Protein AF-0000000079145618 (afdb_homodimer)

Organism: Lactuca saligna (NCBI:txid75948)

Foldseek 3Di:
DPVVVVVVVVVVVVVVVVPCPPPPPPQQDFDDPVNLVVQLVVQLVCVVVQVQHPQLVPDPQSVVLSSLCSSPVVLCVVQAPVPGDDPPDDCVLSVQLSSVQSRQVSNPHDSPPSPPVRD/DPVVVVVVVVVVVVVVVVPCPPPPPPQQDFDDPVNLVVLLVVQLVCVVVQVQHPQLVPDPQSVVLSSLCSSPVVLSVVQAPVPGDDPPDDCDLSVQLSSVQSRQVSNVHDSPPSPPVRD

Structure (mmCIF, N/CA/C/O backbone):
data_AF-0000000079145618-model_v1
#
loop_
_entity.id
_entity.type
_entity.pdbx_description
1 polymer 'Uncharacterized protein'
#
loop_
_atom_site.group_PDB
_atom_site.id
_atom_site.type_symbol
_atom_site.label_atom_id
_atom_site.label_alt_id
_atom_site.label_comp_id
_atom_site.label_asym_id
_atom_site.label_entity_id
_atom_site.label_seq_id
_atom_site.pdbx_PDB_ins_code
_atom_site.Cartn_x
_atom_site.Cartn_y
_atom_site.Cartn_z
_atom_site.occupancy
_atom_site.B_iso_or_equiv
_atom_site.auth_seq_id
_atom_site.auth_comp_id
_atom_site.auth_asym_id
_atom_site.auth_atom_id
_atom_site.pdbx_PDB_model_num
ATOM 1 N N . MET A 1 1 ? -28.391 6.949 60.562 1 45.28 1 MET A N 1
ATOM 2 C CA . MET A 1 1 ? -28.766 7.289 59.219 1 45.28 1 MET A CA 1
ATOM 3 C C . MET A 1 1 ? -27.703 8.148 58.531 1 45.28 1 MET A C 1
ATOM 5 O O . MET A 1 1 ? -27.562 8.148 57.312 1 45.28 1 MET A O 1
ATOM 9 N N . ALA A 1 2 ? -26.797 8.828 59.438 1 64.62 2 ALA A N 1
ATOM 10 C CA . ALA A 1 2 ? -25.875 9.828 58.906 1 64.62 2 ALA A CA 1
ATOM 11 C C . ALA A 1 2 ? -24.625 9.18 58.344 1 64.62 2 ALA A C 1
ATOM 13 O O . ALA A 1 2 ? -24.047 9.664 57.344 1 64.62 2 ALA A O 1
ATOM 14 N N . ALA A 1 3 ? -24.156 8.016 58.812 1 71.75 3 ALA A N 1
ATOM 15 C CA . ALA A 1 3 ? -22.891 7.41 58.406 1 71.75 3 ALA A CA 1
ATOM 16 C C . ALA A 1 3 ? -23.016 6.723 57.062 1 71.75 3 ALA A C 1
ATOM 18 O O . ALA A 1 3 ? -22.062 6.715 56.281 1 71.75 3 ALA A O 1
ATOM 19 N N . ILE A 1 4 ? -24.156 6.242 56.719 1 65.31 4 ILE A N 1
ATOM 20 C CA . ILE A 1 4 ? -24.406 5.551 55.438 1 65.31 4 ILE A CA 1
ATOM 21 C C . ILE A 1 4 ? -24.375 6.555 54.281 1 65.31 4 ILE A C 1
ATOM 23 O O . ILE A 1 4 ? -23.875 6.254 53.219 1 65.31 4 ILE A O 1
ATOM 27 N N . HIS A 1 5 ? -24.547 7.801 54.75 1 73.19 5 HIS A N 1
ATOM 28 C CA . HIS A 1 5 ? -24.672 8.82 53.688 1 73.19 5 HIS A CA 1
ATOM 29 C C . HIS A 1 5 ? -23.297 9.281 53.219 1 73.19 5 HIS A C 1
ATOM 31 O O . HIS A 1 5 ? -23.094 9.578 52.062 1 73.19 5 HIS A O 1
ATOM 37 N N . LYS A 1 6 ? -22.344 9.18 54.188 1 74.81 6 LYS A N 1
ATOM 38 C CA . LYS A 1 6 ? -21 9.656 53.844 1 74.81 6 LYS A CA 1
ATOM 39 C C . LYS A 1 6 ? -20.281 8.656 52.938 1 74.81 6 LYS A C 1
ATOM 41 O O . LYS A 1 6 ? -19.562 9.055 52.031 1 74.81 6 LYS A O 1
ATOM 46 N N . THR A 1 7 ? -20.547 7.434 53.156 1 77.31 7 THR A N 1
ATOM 47 C CA . THR A 1 7 ? -19.906 6.398 52.375 1 77.31 7 THR A CA 1
ATOM 48 C C . THR A 1 7 ? -20.531 6.328 50.969 1 77.31 7 THR A C 1
ATOM 50 O O . THR A 1 7 ? -19.844 6.086 50 1 77.31 7 THR A O 1
ATOM 53 N N . LEU A 1 8 ? -21.781 6.691 50.938 1 75.5 8 LEU A N 1
ATOM 54 C CA . LEU A 1 8 ? -22.469 6.641 49.656 1 75.5 8 LEU A CA 1
ATOM 55 C C . LEU A 1 8 ? -22.062 7.809 48.781 1 75.5 8 LEU A C 1
ATOM 57 O O . LEU A 1 8 ? -21.891 7.648 47.562 1 75.5 8 LEU A O 1
ATOM 61 N N . VAL A 1 9 ? -21.781 8.953 49.438 1 69.69 9 VAL A N 1
ATOM 62 C CA . VAL A 1 9 ? -21.359 10.133 48.688 1 69.69 9 VAL A CA 1
ATOM 63 C C . VAL A 1 9 ? -19.938 9.93 48.188 1 69.69 9 VAL A C 1
ATOM 65 O O . VAL A 1 9 ? -19.609 10.305 47.062 1 69.69 9 VAL A O 1
ATOM 68 N N . PHE A 1 10 ? -19.156 9.203 48.969 1 77.06 10 PHE A N 1
ATOM 69 C CA . PHE A 1 10 ? -17.781 8.922 48.531 1 77.06 10 PHE A CA 1
ATOM 70 C C . PHE A 1 10 ? -17.781 7.887 47.406 1 77.06 10 PHE A C 1
ATOM 72 O O . PHE A 1 10 ? -16.984 7.988 46.469 1 77.06 10 PHE A O 1
ATOM 79 N N . LEU A 1 11 ? -18.75 7.039 47.5 1 72.75 11 LEU A N 1
ATOM 80 C CA . LEU A 1 11 ? -18.844 6.031 46.438 1 72.75 11 LEU A CA 1
ATOM 81 C C . LEU A 1 11 ? -19.375 6.645 45.156 1 72.75 11 LEU A C 1
ATOM 83 O O . LEU A 1 11 ? -18.906 6.324 44.062 1 72.75 11 LEU A O 1
ATOM 87 N N . ILE A 1 12 ? -20.312 7.586 45.312 1 73.19 12 ILE A N 1
ATOM 88 C CA . ILE A 1 12 ? -20.875 8.227 44.125 1 73.19 12 ILE A CA 1
ATOM 89 C C . ILE A 1 12 ? -19.844 9.156 43.5 1 73.19 12 ILE A C 1
ATOM 91 O O . ILE A 1 12 ? -19.703 9.195 42.25 1 73.19 12 ILE A O 1
ATOM 95 N N . TRP A 1 13 ? -18.984 9.789 44.312 1 69.31 13 TRP A N 1
ATOM 96 C CA . TRP A 1 13 ? -17.922 10.656 43.812 1 69.31 13 TRP A CA 1
ATOM 97 C C . TRP A 1 13 ? -16.844 9.844 43.125 1 69.31 13 TRP A C 1
ATOM 99 O O . TRP A 1 13 ? -16.297 10.258 42.094 1 69.31 13 TRP A O 1
ATOM 109 N N . ALA A 1 14 ? -16.547 8.656 43.656 1 70.25 14 ALA A N 1
ATOM 110 C CA . ALA A 1 14 ? -15.555 7.793 43 1 70.25 14 ALA A CA 1
ATOM 111 C C . ALA A 1 14 ? -16.062 7.266 41.688 1 70.25 14 ALA A C 1
ATOM 113 O O . ALA A 1 14 ? -15.297 7.125 40.719 1 70.25 14 ALA A O 1
ATOM 114 N N . VAL A 1 15 ? -17.359 7.039 41.625 1 69.06 15 VAL A N 1
ATOM 115 C CA . VAL A 1 15 ? -17.922 6.512 40.375 1 69.06 15 VAL A CA 1
ATOM 116 C C . VAL A 1 15 ? -18 7.617 39.312 1 69.06 15 VAL A C 1
ATOM 118 O O . VAL A 1 15 ? -17.781 7.367 38.125 1 69.06 15 VAL A O 1
ATOM 121 N N . ILE A 1 16 ? -18.281 8.875 39.688 1 63.53 16 ILE A N 1
ATOM 122 C CA . ILE A 1 16 ? -18.359 9.977 38.75 1 63.53 16 ILE A CA 1
ATOM 123 C C . ILE A 1 16 ? -16.969 10.273 38.188 1 63.53 16 ILE A C 1
ATOM 125 O O . ILE A 1 16 ? -16.828 10.547 36.969 1 63.53 16 ILE A O 1
ATOM 129 N N . ILE A 1 17 ? -15.914 10.242 39.031 1 61.38 17 ILE A N 1
ATOM 130 C CA . ILE A 1 17 ? -14.57 10.531 38.562 1 61.38 17 ILE A CA 1
ATOM 131 C C . ILE A 1 17 ? -14.156 9.484 37.531 1 61.38 17 ILE A C 1
ATOM 133 O O . ILE A 1 17 ? -13.453 9.797 36.562 1 61.38 17 ILE A O 1
ATOM 137 N N . CYS A 1 18 ? -14.516 8.203 37.781 1 57.69 18 CYS A N 1
ATOM 138 C CA . CYS A 1 18 ? -14.055 7.156 36.875 1 57.69 18 CYS A CA 1
ATOM 139 C C . CYS A 1 18 ? -14.727 7.27 35.531 1 57.69 18 CYS A C 1
ATOM 141 O O . CYS A 1 18 ? -14.195 6.801 34.531 1 57.69 18 CYS A O 1
ATOM 143 N N . SER A 1 19 ? -15.969 7.754 35.531 1 56.06 19 SER A N 1
ATOM 144 C CA . SER A 1 19 ? -16.672 7.633 34.281 1 56.06 19 SER A CA 1
ATOM 145 C C . SER A 1 19 ? -16.234 8.703 33.281 1 56.06 19 SER A C 1
ATOM 147 O O . SER A 1 19 ? -16.719 8.766 32.156 1 56.06 19 SER A O 1
ATOM 149 N N . VAL A 1 20 ? -15.742 9.852 33.844 1 53.59 20 VAL A N 1
ATOM 150 C CA . VAL A 1 20 ? -15.461 10.789 32.781 1 53.59 20 VAL A CA 1
ATOM 151 C C . VAL A 1 20 ? -14.398 10.203 31.844 1 53.59 20 VAL A C 1
ATOM 153 O O . VAL A 1 20 ? -13.203 10.352 32.094 1 53.59 20 VAL A O 1
ATOM 156 N N . GLU A 1 21 ? -14.398 8.859 31.672 1 51.38 21 GLU A N 1
ATOM 157 C CA . GLU A 1 21 ? -13.562 8.594 30.5 1 51.38 21 GLU A CA 1
ATOM 158 C C . GLU A 1 21 ? -13.844 9.609 29.391 1 51.38 21 GLU A C 1
ATOM 160 O O . GLU A 1 21 ? -14.969 9.711 28.906 1 51.38 21 GLU A O 1
ATOM 165 N N . VAL A 1 22 ? -13.453 10.883 29.438 1 46.16 22 VAL A N 1
ATOM 166 C CA . VAL A 1 22 ? -13.312 11.914 28.406 1 46.16 22 VAL A CA 1
ATOM 167 C C . VAL A 1 22 ? -13.078 11.258 27.047 1 46.16 22 VAL A C 1
ATOM 169 O O . VAL A 1 22 ? -12.156 10.453 26.891 1 46.16 22 VAL A O 1
ATOM 172 N N . LEU A 1 23 ? -14.109 10.914 26.281 1 48.06 23 LEU A N 1
ATOM 173 C CA . LEU A 1 23 ? -14.039 10.898 24.828 1 48.06 23 LEU A CA 1
ATOM 174 C C . LEU A 1 23 ? -13.023 11.914 24.312 1 48.06 23 LEU A C 1
ATOM 176 O O . LEU A 1 23 ? -13.359 13.07 24.047 1 48.06 23 LEU A O 1
ATOM 180 N N . ALA A 1 24 ? -11.938 12.227 25 1 46.78 24 ALA A N 1
ATOM 181 C CA . ALA A 1 24 ? -10.945 13.078 24.375 1 46.78 24 ALA A CA 1
ATOM 182 C C . ALA A 1 24 ? -10.844 12.781 22.875 1 46.78 24 ALA A C 1
ATOM 184 O O . ALA A 1 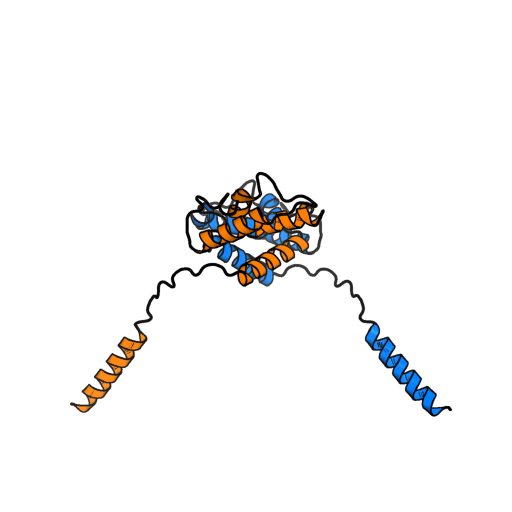24 ? -10.602 11.641 22.484 1 46.78 24 ALA A O 1
ATOM 185 N N . LYS A 1 25 ? -11.68 13.344 22.109 1 50.84 25 LYS A N 1
ATOM 186 C CA . LYS A 1 25 ? -11.391 13.438 20.688 1 50.84 25 LYS A CA 1
ATOM 187 C C . LYS A 1 25 ? -9.898 13.609 20.438 1 50.84 25 LYS A C 1
ATOM 189 O O . LYS A 1 25 ? -9.328 14.672 20.703 1 50.84 25 LYS A O 1
ATOM 194 N N . THR A 1 26 ? -9 12.758 20.812 1 55.94 26 THR A N 1
ATOM 195 C CA . THR A 1 26 ? -7.559 12.93 20.641 1 55.94 26 THR A CA 1
ATOM 196 C C . THR A 1 26 ? -7.246 13.547 19.281 1 55.94 26 THR A C 1
ATOM 198 O O . THR A 1 26 ? -7.781 13.117 18.266 1 55.94 26 THR A O 1
ATOM 201 N N . SER A 1 27 ? -7.047 14.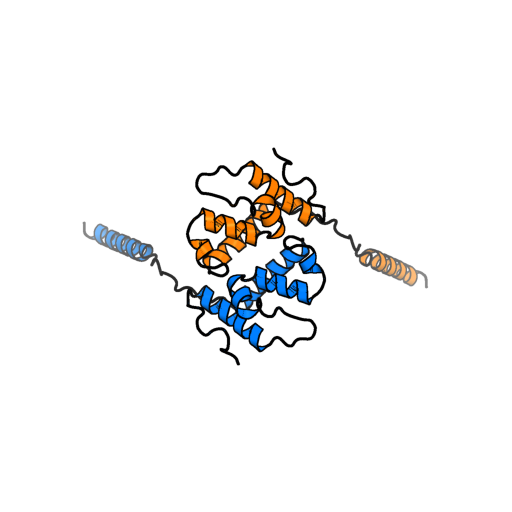859 19.25 1 61.84 27 SER A N 1
ATOM 202 C CA . SER A 1 27 ? -6.574 15.57 18.062 1 61.84 27 SER A CA 1
ATOM 203 C C . SER A 1 27 ? -5.621 14.695 17.25 1 61.84 27 SER A C 1
ATOM 205 O O . SER A 1 27 ? -4.805 13.969 17.812 1 61.84 27 SER A O 1
ATOM 207 N N . PRO A 1 28 ? -5.988 14.461 15.977 1 75.69 28 PRO A N 1
ATOM 208 C CA . PRO A 1 28 ? -5.082 13.625 15.18 1 75.69 28 PRO A CA 1
ATOM 209 C C . PRO A 1 28 ? -3.625 14.07 15.281 1 75.69 28 PRO A C 1
ATOM 211 O O . PRO A 1 28 ? -3.342 15.273 15.273 1 75.69 28 PRO A O 1
ATOM 214 N N . ARG A 1 29 ? -2.744 13.328 15.789 1 88.44 29 ARG A N 1
ATOM 215 C CA . ARG A 1 29 ? -1.312 13.609 15.797 1 88.44 29 ARG A CA 1
ATOM 216 C C . ARG A 1 29 ? -0.697 13.328 14.422 1 88.44 29 ARG A C 1
ATOM 218 O O . ARG A 1 29 ? -1.053 12.352 13.766 1 88.44 29 ARG A O 1
ATOM 225 N N . PRO A 1 30 ? 0.206 14.227 14.039 1 92.38 30 PRO A N 1
ATOM 226 C CA . PRO A 1 30 ? 0.86 14.008 12.742 1 92.38 30 PRO A CA 1
ATOM 227 C C . PRO A 1 30 ? 1.739 12.758 12.734 1 92.38 30 PRO A C 1
ATOM 229 O O . PRO A 1 30 ? 2.268 12.359 13.773 1 92.38 30 PRO A O 1
ATOM 232 N N . ILE A 1 31 ? 1.827 12.211 11.617 1 95.5 31 ILE A N 1
ATOM 233 C CA . ILE A 1 31 ? 2.682 11.039 11.438 1 95.5 31 ILE A CA 1
ATOM 234 C C . ILE A 1 31 ? 4.137 11.422 11.711 1 95.5 31 ILE A C 1
ATOM 236 O O . ILE A 1 31 ? 4.598 12.484 11.297 1 95.5 31 ILE A O 1
ATOM 240 N N . SER A 1 32 ? 4.84 10.633 12.445 1 95.75 32 SER A N 1
ATOM 241 C CA . SER A 1 32 ? 6.246 10.867 12.758 1 95.75 32 SER A CA 1
ATOM 242 C C . SER A 1 32 ? 7.156 10.289 11.68 1 95.75 32 SER A C 1
ATOM 244 O O . SER A 1 32 ? 6.734 9.438 10.898 1 95.75 32 SER A O 1
ATOM 246 N N . ASP A 1 33 ? 8.414 10.703 11.688 1 95.06 33 ASP A N 1
ATOM 247 C CA . ASP A 1 33 ? 9.398 10.188 10.742 1 95.06 33 ASP A CA 1
ATOM 248 C C . ASP A 1 33 ? 9.625 8.688 10.945 1 95.06 33 ASP A C 1
ATOM 250 O O . ASP A 1 33 ? 9.797 7.941 9.984 1 95.06 33 ASP A O 1
ATOM 254 N N . THR A 1 34 ? 9.641 8.305 12.164 1 96.75 34 THR A N 1
ATOM 255 C CA . THR A 1 34 ? 9.836 6.895 12.477 1 96.75 34 THR A CA 1
ATOM 256 C C . THR A 1 34 ? 8.695 6.051 11.914 1 96.75 34 THR A C 1
ATOM 258 O O . THR A 1 34 ? 8.922 4.977 11.359 1 96.75 34 THR A O 1
ATOM 261 N N . GLU A 1 35 ? 7.457 6.539 12.07 1 96.56 35 GLU A N 1
ATOM 262 C CA . GLU A 1 35 ? 6.305 5.828 11.531 1 96.56 35 GLU A CA 1
ATOM 263 C C . GLU A 1 35 ? 6.371 5.746 10.008 1 96.56 35 GLU A C 1
ATOM 265 O O . GLU A 1 35 ? 6.062 4.703 9.422 1 96.56 35 GLU A O 1
ATOM 270 N N . VAL A 1 36 ? 6.758 6.801 9.359 1 97.25 36 VAL A N 1
ATOM 271 C CA . VAL A 1 36 ? 6.902 6.809 7.91 1 97.25 36 VAL A CA 1
ATOM 272 C C . VAL A 1 36 ? 7.926 5.754 7.488 1 97.25 36 VAL A C 1
ATOM 274 O O . VAL A 1 36 ? 7.699 5.008 6.531 1 97.25 36 VAL A O 1
ATOM 277 N N . ARG A 1 37 ? 9 5.711 8.219 1 97.25 37 ARG A N 1
ATOM 278 C CA . ARG A 1 37 ? 10.039 4.738 7.914 1 97.25 37 ARG A CA 1
ATOM 279 C C . ARG A 1 37 ? 9.523 3.311 8.078 1 97.25 37 ARG A C 1
ATOM 281 O O . ARG A 1 37 ? 9.789 2.447 7.242 1 97.25 37 ARG A O 1
ATOM 288 N N . GLN A 1 38 ? 8.805 3.094 9.133 1 97.12 38 GLN A N 1
ATOM 289 C CA . GLN A 1 38 ? 8.25 1.767 9.375 1 97.12 38 GLN A CA 1
ATOM 290 C C . GLN A 1 38 ? 7.27 1.37 8.273 1 97.12 38 GLN A C 1
ATOM 292 O O . GLN A 1 38 ? 7.312 0.245 7.773 1 97.12 38 GLN A O 1
ATOM 297 N N . ARG A 1 39 ? 6.449 2.264 7.91 1 97.5 39 ARG A N 1
ATOM 298 C CA . ARG A 1 39 ? 5.492 2.004 6.836 1 97.5 39 ARG A CA 1
ATOM 299 C C . ARG A 1 39 ? 6.207 1.728 5.52 1 97.5 39 ARG A C 1
ATOM 301 O O . ARG A 1 39 ? 5.797 0.849 4.758 1 97.5 39 ARG A O 1
ATOM 308 N N . LYS A 1 40 ? 7.238 2.49 5.293 1 98.31 40 LYS A N 1
ATOM 309 C CA . LYS A 1 40 ? 7.992 2.283 4.059 1 98.31 40 LYS A CA 1
ATOM 310 C C . LYS A 1 40 ? 8.664 0.912 4.051 1 98.31 40 LYS A C 1
ATOM 312 O O . LYS A 1 40 ? 8.75 0.267 3.004 1 98.31 40 LYS A O 1
ATOM 317 N N . GLN A 1 41 ? 9.125 0.45 5.188 1 97.88 41 GLN A N 1
ATOM 318 C CA . GLN A 1 41 ? 9.719 -0.882 5.285 1 97.88 41 GLN A CA 1
ATOM 319 C C . GLN A 1 41 ? 8.695 -1.961 4.941 1 97.88 41 GLN A C 1
ATOM 321 O O . GLN A 1 41 ? 9.031 -2.969 4.316 1 97.88 41 GLN A O 1
ATOM 326 N N . ASN A 1 42 ? 7.488 -1.702 5.375 1 97.56 42 ASN A N 1
ATOM 327 C CA . ASN A 1 42 ? 6.426 -2.629 4.992 1 97.56 42 ASN A CA 1
ATOM 328 C C . ASN A 1 42 ? 6.23 -2.662 3.48 1 97.56 42 ASN A C 1
ATOM 330 O O . ASN A 1 42 ? 6.039 -3.732 2.898 1 97.56 42 ASN A O 1
ATOM 334 N N . CYS A 1 43 ? 6.289 -1.521 2.881 1 98.75 43 CYS A N 1
ATOM 335 C CA . CYS A 1 43 ? 6.172 -1.442 1.43 1 98.75 43 CYS A CA 1
ATOM 336 C C . CYS A 1 43 ? 7.301 -2.209 0.75 1 98.75 43 CYS A C 1
ATOM 338 O O . CYS A 1 43 ? 7.059 -2.971 -0.189 1 98.75 43 CYS A O 1
ATOM 340 N N . TYR A 1 44 ? 8.492 -2.012 1.264 1 98.5 44 TYR A N 1
ATOM 341 C CA . TYR A 1 44 ? 9.625 -2.723 0.681 1 98.5 44 TYR A CA 1
ATOM 342 C C . TYR A 1 44 ? 9.438 -4.23 0.8 1 98.5 44 TYR A C 1
ATOM 344 O O . TYR A 1 44 ? 9.734 -4.973 -0.14 1 98.5 44 TYR A O 1
ATOM 352 N N . SER A 1 45 ? 8.961 -4.691 1.931 1 97.19 45 SER A N 1
ATOM 353 C CA . SER A 1 45 ? 8.711 -6.117 2.123 1 97.19 45 SER A CA 1
ATOM 354 C C . SER A 1 45 ? 7.711 -6.645 1.102 1 97.19 45 SER A C 1
ATOM 356 O O . SER A 1 45 ? 7.926 -7.699 0.499 1 97.19 45 SER A O 1
ATOM 358 N N . ASP A 1 46 ? 6.664 -5.895 0.876 1 98.12 46 ASP A N 1
ATOM 359 C CA . ASP A 1 46 ? 5.629 -6.305 -0.067 1 98.12 46 ASP A CA 1
ATOM 360 C C . ASP A 1 46 ? 6.164 -6.332 -1.495 1 98.12 46 ASP A C 1
ATOM 362 O O . ASP A 1 46 ? 5.816 -7.219 -2.277 1 98.12 46 ASP A O 1
ATOM 366 N N . ILE A 1 47 ? 6.961 -5.402 -1.791 1 98.31 47 ILE A N 1
ATOM 367 C CA . ILE A 1 47 ? 7.559 -5.336 -3.119 1 98.31 47 ILE A CA 1
ATOM 368 C C . ILE A 1 47 ? 8.469 -6.543 -3.334 1 98.31 47 ILE A C 1
ATOM 370 O O . ILE A 1 47 ? 8.438 -7.172 -4.395 1 98.31 47 ILE A O 1
ATOM 374 N N . GLU A 1 48 ? 9.219 -6.926 -2.322 1 96.81 48 GLU A N 1
ATOM 375 C CA . GLU A 1 48 ? 10.133 -8.055 -2.43 1 96.81 48 GLU A CA 1
ATOM 376 C C . GLU A 1 48 ? 9.375 -9.367 -2.609 1 96.81 48 GLU A C 1
ATOM 378 O O . GLU A 1 48 ? 9.844 -10.273 -3.297 1 96.81 48 GLU A O 1
ATOM 383 N N . LEU A 1 49 ? 8.203 -9.398 -2.064 1 96 49 LEU A N 1
ATOM 384 C CA . LEU A 1 49 ? 7.379 -10.594 -2.176 1 96 49 LEU A CA 1
ATOM 385 C C . LEU A 1 49 ? 6.688 -10.656 -3.535 1 96 49 LEU A C 1
ATOM 387 O O . LEU A 1 49 ? 6.047 -11.656 -3.865 1 96 49 LEU A O 1
ATOM 391 N N . GLY A 1 50 ? 6.723 -9.562 -4.258 1 97.06 50 GLY A N 1
ATOM 392 C CA . GLY A 1 50 ? 6.211 -9.562 -5.621 1 97.06 50 GLY A CA 1
ATOM 393 C C . GLY A 1 50 ? 4.785 -9.047 -5.719 1 97.06 50 GLY A C 1
ATOM 394 O O . GLY A 1 50 ? 4.176 -9.102 -6.789 1 97.06 50 GLY A O 1
ATOM 395 N N . TYR A 1 51 ? 4.254 -8.461 -4.695 1 98.44 51 TYR A N 1
ATOM 396 C CA . TYR A 1 51 ? 2.859 -8.039 -4.672 1 98.44 51 TYR A CA 1
ATOM 397 C C . TYR A 1 51 ? 2.646 -6.812 -5.555 1 98.44 51 TYR A C 1
ATOM 399 O O . TYR A 1 51 ? 1.508 -6.461 -5.871 1 98.44 51 TYR A O 1
ATOM 407 N N . TRP A 1 52 ? 3.713 -6.188 -5.98 1 98.5 52 TRP A N 1
ATOM 408 C CA . TRP A 1 52 ? 3.613 -4.941 -6.734 1 98.5 52 TRP A CA 1
ATOM 409 C C . TRP A 1 52 ? 4.141 -5.121 -8.156 1 98.5 52 TRP A C 1
ATOM 411 O O . TRP A 1 52 ? 4.336 -4.141 -8.875 1 98.5 52 TRP A O 1
ATOM 421 N N . GLY A 1 53 ? 4.445 -6.41 -8.484 1 97.38 53 GLY A N 1
ATOM 422 C CA . GLY A 1 53 ? 4.848 -6.707 -9.852 1 97.38 53 GLY A CA 1
ATOM 423 C C . GLY A 1 53 ? 6.352 -6.746 -10.039 1 97.38 53 GLY A C 1
ATOM 424 O O . GLY A 1 53 ? 7.098 -6.168 -9.242 1 97.38 53 GLY A O 1
ATOM 425 N N . LYS A 1 54 ? 6.73 -7.363 -11.133 1 96.88 54 LYS A N 1
ATOM 426 C CA . LYS A 1 54 ? 8.148 -7.566 -11.422 1 96.88 54 LYS A CA 1
ATOM 427 C C . LYS A 1 54 ? 8.836 -6.242 -11.75 1 96.88 54 LYS A C 1
ATOM 429 O O . LYS A 1 54 ? 10.023 -6.07 -11.477 1 96.88 54 LYS A O 1
ATOM 434 N N . GLN A 1 55 ? 8.102 -5.359 -12.312 1 97.31 55 GLN A N 1
ATOM 435 C CA . GLN A 1 55 ? 8.68 -4.082 -12.703 1 97.31 55 GLN A CA 1
ATOM 436 C C . GLN A 1 55 ? 9.234 -3.334 -11.492 1 97.31 55 GLN A C 1
ATOM 438 O O . GLN A 1 55 ? 10.195 -2.564 -11.617 1 97.31 55 GLN A O 1
ATOM 443 N N . CYS A 1 56 ? 8.695 -3.562 -10.32 1 98.56 56 CYS A N 1
ATOM 444 C CA . CYS A 1 56 ? 9.117 -2.855 -9.117 1 98.56 56 CYS A CA 1
ATOM 445 C C . CYS A 1 56 ? 10.422 -3.428 -8.578 1 98.56 56 CYS A C 1
ATOM 447 O O . CYS A 1 56 ? 11.016 -2.869 -7.652 1 98.56 56 CYS A O 1
ATOM 449 N N . LYS A 1 57 ? 10.875 -4.488 -9.156 1 97.69 57 LYS A N 1
ATOM 450 C CA . LYS A 1 57 ? 12.109 -5.117 -8.703 1 97.69 57 LYS A CA 1
ATOM 451 C C . LYS A 1 57 ? 13.211 -4.996 -9.75 1 97.69 57 LYS A C 1
ATOM 453 O O . LYS A 1 57 ? 14.297 -5.551 -9.594 1 97.69 57 LYS A O 1
ATOM 458 N N . SER A 1 58 ? 12.938 -4.293 -10.828 1 97.44 58 SER A N 1
ATOM 459 C CA . SER A 1 58 ? 13.82 -4.25 -11.984 1 97.44 58 SER A CA 1
ATOM 460 C C . SER A 1 58 ? 15.039 -3.365 -11.711 1 97.44 58 SER A C 1
ATO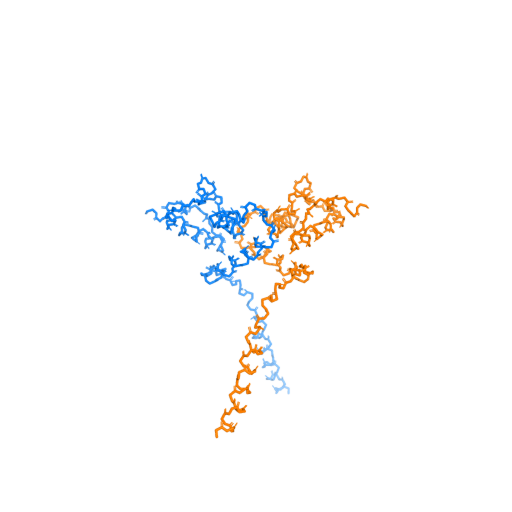M 462 O O . SER A 1 58 ? 16.078 -3.523 -12.352 1 97.44 58 SER A O 1
ATOM 464 N N . SER A 1 59 ? 14.953 -2.408 -10.891 1 97.69 59 SER A N 1
ATOM 465 C CA . SER A 1 59 ? 16.047 -1.528 -10.5 1 97.69 59 SER A CA 1
ATOM 466 C C . SER A 1 59 ? 15.789 -0.898 -9.133 1 97.69 59 SER A C 1
ATOM 468 O O . SER A 1 59 ? 14.68 -0.993 -8.602 1 97.69 59 SER A O 1
ATOM 470 N N . MET A 1 60 ? 16.75 -0.24 -8.602 1 96.88 60 MET A N 1
ATOM 471 C CA . MET A 1 60 ? 16.609 0.418 -7.309 1 96.88 60 MET A CA 1
ATOM 472 C C . MET A 1 60 ? 15.633 1.586 -7.402 1 96.88 60 MET A C 1
ATOM 474 O O . MET A 1 60 ? 14.812 1.789 -6.504 1 96.88 60 MET A O 1
ATOM 478 N N . VAL A 1 61 ? 15.703 2.301 -8.484 1 97.75 61 VAL A N 1
ATOM 479 C CA . VAL A 1 61 ? 14.844 3.469 -8.664 1 97.75 61 VAL A CA 1
ATOM 480 C C . VAL A 1 61 ? 13.406 3.021 -8.898 1 97.75 61 VAL A C 1
ATOM 482 O O . VAL A 1 61 ? 12.469 3.643 -8.391 1 97.75 61 VAL A O 1
ATOM 485 N N . ALA A 1 62 ? 13.227 1.944 -9.688 1 98.19 62 ALA A N 1
ATOM 486 C CA . ALA A 1 62 ? 11.883 1.399 -9.883 1 98.19 62 ALA A CA 1
ATOM 487 C C . ALA A 1 62 ? 11.273 0.965 -8.555 1 98.19 62 ALA A C 1
ATOM 489 O O . ALA A 1 62 ? 10.094 1.226 -8.289 1 98.19 62 ALA A O 1
ATOM 490 N N . LYS A 1 63 ? 12.078 0.323 -7.742 1 98.69 63 LYS A N 1
ATOM 491 C CA . LYS A 1 63 ? 11.648 -0.112 -6.418 1 98.69 63 LYS A CA 1
ATOM 492 C C . LYS A 1 63 ? 11.227 1.076 -5.562 1 98.69 63 LYS A C 1
ATOM 494 O O . LYS A 1 63 ? 10.188 1.027 -4.891 1 98.69 63 LYS A O 1
ATOM 499 N N . GLU A 1 64 ? 12.016 2.148 -5.625 1 98.44 64 GLU A N 1
ATOM 500 C CA . GLU A 1 64 ? 11.711 3.338 -4.84 1 98.44 64 GLU A CA 1
ATOM 501 C C . GLU A 1 64 ? 10.414 3.994 -5.312 1 98.44 64 GLU A C 1
ATOM 503 O O . GLU A 1 64 ? 9.594 4.426 -4.5 1 98.44 64 GLU A O 1
ATOM 508 N N . ASN A 1 65 ? 10.211 4.059 -6.566 1 98.75 65 ASN A N 1
ATOM 509 C CA . ASN A 1 65 ? 8.969 4.621 -7.094 1 98.75 65 ASN A CA 1
ATOM 510 C C . ASN A 1 65 ? 7.754 3.82 -6.633 1 98.75 65 ASN A C 1
ATOM 512 O O . ASN A 1 65 ? 6.738 4.398 -6.238 1 98.75 65 ASN A O 1
ATOM 516 N N . CYS A 1 66 ? 7.906 2.502 -6.68 1 98.88 66 CYS A N 1
ATOM 517 C CA . CYS A 1 66 ? 6.82 1.655 -6.199 1 98.88 66 CYS A CA 1
ATOM 518 C C . CYS A 1 66 ? 6.59 1.854 -4.707 1 98.88 66 CYS A C 1
ATOM 520 O O . CYS A 1 66 ? 5.449 1.883 -4.246 1 98.88 66 CYS A O 1
ATOM 522 N N . ALA A 1 67 ? 7.676 1.987 -3.934 1 98.81 67 ALA A N 1
ATOM 523 C CA . ALA A 1 67 ? 7.559 2.168 -2.488 1 98.81 67 ALA A CA 1
ATOM 524 C C . ALA A 1 67 ? 6.863 3.484 -2.154 1 98.81 67 ALA A C 1
ATOM 526 O O . ALA A 1 67 ? 6.055 3.549 -1.228 1 98.81 67 ALA A O 1
ATOM 527 N N . LEU A 1 68 ? 7.188 4.523 -2.887 1 98.75 68 LEU A N 1
ATOM 528 C CA . LEU A 1 68 ? 6.547 5.816 -2.672 1 98.75 68 LEU A CA 1
ATOM 529 C C . LEU A 1 68 ? 5.059 5.746 -2.99 1 98.75 68 LEU A C 1
ATOM 531 O O . LEU A 1 68 ? 4.238 6.324 -2.275 1 98.75 68 LEU A O 1
ATOM 535 N N . LYS A 1 69 ? 4.703 5 -4.047 1 98.81 69 LYS A N 1
ATOM 536 C CA . LYS A 1 69 ? 3.297 4.793 -4.391 1 98.81 69 LYS A CA 1
ATOM 537 C C . LYS A 1 69 ? 2.586 3.967 -3.326 1 98.81 69 LYS A C 1
ATOM 539 O O . LYS A 1 69 ? 1.449 4.27 -2.955 1 98.81 69 LYS A O 1
ATOM 544 N N . CYS A 1 70 ? 3.238 2.973 -2.895 1 98.81 70 CYS A N 1
ATOM 545 C CA . CYS A 1 70 ? 2.738 2.105 -1.833 1 98.81 70 CYS A CA 1
ATOM 546 C C . CYS A 1 70 ? 2.479 2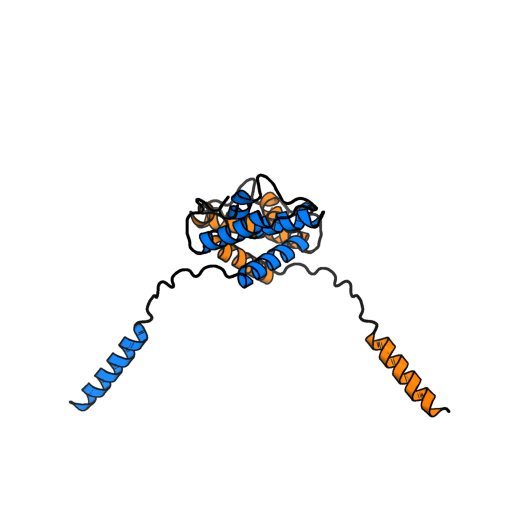.9 -0.559 1 98.81 70 CYS A C 1
ATOM 548 O O . CYS A 1 70 ? 1.464 2.695 0.11 1 98.81 70 CYS A O 1
ATOM 550 N N . LEU A 1 71 ? 3.377 3.773 -0.25 1 98.62 71 LEU A N 1
ATOM 551 C CA . LEU A 1 71 ? 3.295 4.559 0.976 1 98.62 71 LEU A CA 1
ATOM 552 C C . LEU A 1 71 ? 2.09 5.496 0.941 1 98.62 71 LEU A C 1
ATOM 554 O O . LEU A 1 71 ? 1.332 5.574 1.91 1 98.62 71 LEU A O 1
ATOM 558 N N . SER A 1 72 ? 1.941 6.145 -0.126 1 98.88 72 SER A N 1
ATOM 559 C CA . SER A 1 72 ? 0.784 7.016 -0.319 1 98.88 72 SER A CA 1
ATOM 560 C C . SER A 1 72 ? 0.559 7.316 -1.797 1 98.88 72 SER A C 1
ATOM 562 O O . SER A 1 72 ? 1.207 8.195 -2.361 1 98.88 72 SER A O 1
ATOM 564 N N . PRO A 1 73 ? -0.438 6.688 -2.379 1 98.75 73 PRO A N 1
ATOM 565 C CA . PRO A 1 73 ? -0.725 7.004 -3.781 1 98.75 73 PRO A CA 1
ATOM 566 C C . PRO A 1 73 ? -1.098 8.469 -3.988 1 98.75 73 PRO A C 1
ATOM 568 O O . PRO A 1 73 ? -0.756 9.055 -5.02 1 98.75 73 PRO A O 1
ATOM 571 N N . THR A 1 74 ? -1.763 9.07 -3.045 1 9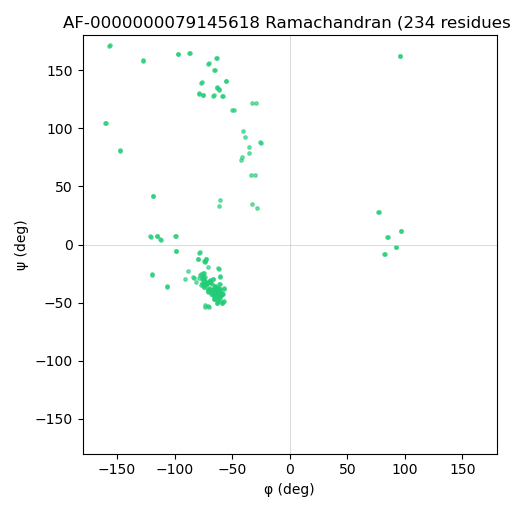8.75 74 THR A N 1
ATOM 572 C CA . THR A 1 74 ? -2.168 10.469 -3.145 1 98.75 74 THR A CA 1
ATOM 573 C C . THR A 1 74 ? -0.948 11.383 -3.236 1 98.75 74 THR A C 1
ATOM 575 O O . THR A 1 74 ? -0.869 12.234 -4.121 1 98.75 74 THR A O 1
ATOM 578 N N . CYS A 1 75 ? -0.014 11.164 -2.357 1 98.88 75 CYS A N 1
ATOM 579 C CA . CYS A 1 75 ? 1.181 12 -2.357 1 98.88 75 CYS A CA 1
ATOM 580 C C . CYS A 1 75 ? 2.074 11.672 -3.549 1 98.88 75 CYS A C 1
ATOM 582 O O . CYS A 1 75 ? 2.705 12.562 -4.121 1 98.88 75 CYS A O 1
ATOM 584 N N . TYR A 1 76 ? 2.133 10.438 -3.975 1 98.88 76 TYR A N 1
ATOM 585 C CA . TYR A 1 76 ? 2.912 10.078 -5.156 1 98.88 76 TYR A CA 1
ATOM 586 C C . TYR A 1 76 ? 2.391 10.797 -6.395 1 98.88 76 TYR A C 1
ATOM 588 O O . TYR A 1 76 ? 3.172 11.328 -7.188 1 98.88 76 TYR A O 1
ATOM 596 N N . GLU A 1 77 ? 1.103 10.766 -6.535 1 98.44 77 GLU A N 1
ATOM 597 C CA . GLU A 1 77 ? 0.475 11.438 -7.672 1 98.44 77 GLU A CA 1
ATOM 598 C C . GLU A 1 77 ? 0.804 12.93 -7.688 1 98.44 77 GLU A C 1
ATOM 600 O O . GLU A 1 77 ? 1.122 13.484 -8.742 1 98.44 77 GLU A O 1
ATOM 605 N N . LEU A 1 78 ? 0.772 13.5 -6.57 1 98.25 78 LEU A N 1
ATOM 606 C CA . LEU A 1 78 ? 0.973 14.938 -6.441 1 98.25 78 LEU A CA 1
ATOM 607 C C . LEU A 1 78 ? 2.426 15.312 -6.715 1 98.25 78 LEU A C 1
ATOM 609 O O . LEU A 1 78 ? 2.701 16.328 -7.348 1 98.25 78 LEU A O 1
ATOM 613 N N . ILE A 1 79 ? 3.377 14.492 -6.254 1 98.25 79 ILE A N 1
ATOM 614 C CA . ILE A 1 79 ? 4.762 14.938 -6.184 1 98.25 79 ILE A CA 1
ATOM 615 C C . ILE A 1 79 ? 5.578 14.266 -7.285 1 98.25 79 ILE A C 1
ATOM 617 O O . ILE A 1 79 ? 6.434 14.898 -7.906 1 98.25 79 ILE A O 1
ATOM 621 N N . TYR A 1 80 ? 5.262 12.977 -7.598 1 98.19 80 TYR A N 1
ATOM 622 C CA . TYR A 1 80 ? 6.234 12.219 -8.391 1 98.19 80 TYR A CA 1
ATOM 623 C C . TYR A 1 80 ? 5.625 11.773 -9.711 1 98.19 80 TYR A C 1
ATOM 625 O O . TYR A 1 80 ? 6.352 11.477 -10.664 1 98.19 80 TYR A O 1
ATOM 633 N N . GLU A 1 81 ? 4.301 11.609 -9.82 1 97.38 81 GLU A N 1
ATOM 634 C CA . GLU A 1 81 ? 3.697 10.922 -10.953 1 97.38 81 GLU A CA 1
ATOM 635 C C . GLU A 1 81 ? 4.082 11.586 -12.273 1 97.38 81 GLU A C 1
ATOM 637 O O . GLU A 1 81 ? 4.387 10.906 -13.25 1 97.38 81 GLU A O 1
ATOM 642 N N . SER A 1 82 ? 4.16 12.906 -12.305 1 96.19 82 SER A N 1
ATOM 643 C CA . SER A 1 82 ? 4.48 13.617 -13.539 1 96.19 82 SER A CA 1
ATOM 644 C C . SER A 1 82 ? 5.961 13.492 -13.883 1 96.19 82 SER A C 1
ATOM 646 O O . SER A 1 82 ? 6.352 13.656 -15.039 1 96.19 82 SER A O 1
ATOM 648 N N . ASP A 1 83 ? 6.789 13.266 -12.969 1 96.25 83 ASP A N 1
ATOM 649 C CA . ASP A 1 83 ? 8.227 13.094 -13.117 1 96.25 83 ASP A CA 1
ATOM 650 C C . ASP A 1 83 ? 8.781 12.109 -12.086 1 96.25 83 ASP A C 1
ATOM 652 O O . ASP A 1 83 ? 9.398 12.516 -11.102 1 96.25 83 ASP A O 1
ATOM 656 N N . PRO A 1 84 ? 8.625 10.812 -12.398 1 97.94 84 PRO A N 1
ATOM 657 C CA . PRO A 1 84 ? 9.062 9.797 -11.43 1 97.94 84 PRO A CA 1
ATOM 658 C C . PRO A 1 84 ? 10.57 9.836 -11.188 1 97.94 84 PRO A C 1
ATOM 660 O O . PRO A 1 84 ? 11.32 10.406 -11.984 1 97.94 84 PRO A O 1
ATOM 663 N N . LEU A 1 85 ? 10.961 9.242 -10.047 1 97.94 85 LEU A N 1
ATOM 664 C CA . LEU A 1 85 ? 12.375 9.188 -9.711 1 97.94 85 LEU A CA 1
ATOM 665 C C . LEU A 1 85 ? 13.18 8.531 -10.836 1 97.94 85 LEU A C 1
ATOM 667 O O . LEU A 1 85 ? 12.734 7.539 -11.422 1 97.94 85 LEU A O 1
ATOM 671 N N . GLU A 1 86 ? 14.359 9.062 -11.109 1 96.5 86 GLU A N 1
ATOM 672 C CA . GLU A 1 86 ? 15.273 8.523 -12.117 1 96.5 86 GLU A CA 1
ATOM 673 C C . GLU A 1 86 ? 16.656 8.297 -11.531 1 96.5 86 GLU A C 1
ATOM 675 O O . GLU A 1 86 ? 17.031 8.898 -10.523 1 96.5 86 GLU A O 1
ATOM 680 N N . GLU A 1 87 ? 17.359 7.438 -12.203 1 94.12 87 GLU A N 1
ATOM 681 C CA . GLU A 1 87 ? 18.703 7.098 -11.742 1 94.12 87 GLU A CA 1
ATOM 682 C C . GLU A 1 87 ? 19.609 8.328 -11.727 1 94.12 87 GLU A C 1
ATOM 684 O O . GLU A 1 87 ? 19.625 9.102 -12.688 1 94.12 87 GLU A O 1
ATOM 689 N N . GLY A 1 88 ? 20.328 8.453 -10.562 1 91 88 GLY A N 1
ATOM 690 C CA . GLY A 1 88 ? 21.312 9.523 -10.469 1 91 88 GLY A CA 1
ATOM 691 C C . GLY A 1 88 ? 20.703 10.859 -10.094 1 91 88 GLY A C 1
ATOM 692 O O . GLY A 1 88 ? 21.438 11.836 -9.867 1 91 88 GLY A O 1
ATOM 693 N N . GLU A 1 89 ? 19.406 11.008 -10.039 1 90.75 89 GLU A N 1
ATOM 694 C CA . GLU A 1 89 ? 18.734 12.266 -9.734 1 90.75 89 GLU A CA 1
ATOM 695 C C . GLU A 1 89 ? 18.75 12.547 -8.234 1 90.75 89 GLU A C 1
ATOM 697 O O . GLU A 1 89 ? 18.516 11.648 -7.422 1 90.75 89 GLU A O 1
ATOM 702 N N . LYS A 1 90 ? 19.188 13.773 -7.938 1 89.5 90 LYS A N 1
ATOM 703 C CA . LYS A 1 90 ? 19.031 14.211 -6.551 1 89.5 90 LYS A CA 1
ATOM 704 C C . LYS A 1 90 ? 17.578 14.578 -6.246 1 89.5 90 LYS A C 1
ATOM 706 O O . LYS A 1 90 ? 16.969 15.359 -6.973 1 89.5 90 LYS A O 1
ATOM 711 N N . ASP A 1 91 ? 17 14.031 -5.172 1 94.06 91 ASP A N 1
ATOM 712 C CA . ASP A 1 91 ? 15.562 14.117 -4.895 1 94.06 91 ASP A CA 1
ATOM 713 C C . ASP A 1 91 ? 15.305 14.836 -3.57 1 94.06 91 ASP A C 1
ATOM 715 O O . ASP A 1 91 ? 14.375 14.477 -2.836 1 94.06 91 ASP A O 1
ATOM 719 N N . TYR A 1 92 ? 15.992 15.867 -3.303 1 93.38 92 TYR A N 1
ATOM 720 C CA . TYR A 1 92 ? 15.891 16.484 -1.987 1 93.38 92 TYR A CA 1
ATOM 721 C C . TYR A 1 92 ? 14.57 17.234 -1.837 1 93.38 92 TYR A C 1
ATOM 723 O O . TYR A 1 92 ? 13.812 16.984 -0.893 1 93.38 92 TYR A O 1
ATOM 731 N N . VAL A 1 93 ? 14.273 18.125 -2.803 1 95.38 93 VAL A N 1
ATOM 732 C CA . VAL A 1 93 ? 13.094 18.969 -2.707 1 95.38 93 VAL A CA 1
ATOM 733 C C . VAL A 1 93 ? 11.836 18.109 -2.723 1 95.38 93 VAL A C 1
ATOM 735 O O . VAL A 1 93 ? 11 18.203 -1.822 1 95.38 93 VAL A O 1
ATOM 738 N N . ARG A 1 94 ? 11.641 17.203 -3.635 1 96.5 94 ARG A N 1
ATOM 739 C CA . ARG A 1 94 ? 10.445 16.391 -3.762 1 96.5 94 ARG A CA 1
ATOM 740 C C . ARG A 1 94 ? 10.273 15.477 -2.553 1 96.5 94 ARG A C 1
ATOM 742 O O . ARG A 1 94 ? 9.156 15.25 -2.09 1 96.5 94 ARG A O 1
ATOM 749 N N . SER A 1 95 ? 11.43 15.023 -2.113 1 97.06 95 SER A N 1
ATOM 750 C CA . SER A 1 95 ? 11.367 14.172 -0.931 1 97.06 95 SER A CA 1
ATOM 751 C C . SER A 1 95 ? 10.773 14.914 0.258 1 97.06 95 SER A C 1
ATOM 753 O O . SER A 1 95 ? 9.961 14.367 1.003 1 97.06 95 SER A O 1
ATOM 755 N N . GLN A 1 96 ? 11.148 16.156 0.428 1 96.69 96 GLN A N 1
ATOM 756 C CA . GLN A 1 96 ? 10.602 16.969 1.508 1 96.69 96 GLN A CA 1
ATOM 757 C C . GLN A 1 96 ? 9.125 17.281 1.27 1 96.69 96 GLN A C 1
ATOM 759 O O . GLN A 1 96 ? 8.32 17.234 2.201 1 96.69 96 GLN A O 1
ATOM 764 N N . GLU A 1 97 ? 8.797 17.578 0.052 1 98.12 97 GLU A N 1
ATOM 765 C CA . GLU A 1 97 ? 7.391 17.812 -0.284 1 98.12 97 GLU A CA 1
ATOM 766 C C . GLU A 1 97 ? 6.547 16.578 -0.013 1 98.12 97 GLU A C 1
ATOM 768 O O . GLU A 1 97 ? 5.426 16.672 0.493 1 98.12 97 GLU A O 1
ATOM 773 N N . TYR A 1 98 ? 7.09 15.422 -0.292 1 98.38 98 TYR A N 1
ATOM 774 C CA . TYR A 1 98 ? 6.383 14.164 -0.072 1 98.38 98 TYR A CA 1
ATOM 775 C C . TYR A 1 98 ? 6.121 13.945 1.413 1 98.38 98 TYR A C 1
ATOM 777 O O . TYR A 1 98 ? 5.008 13.578 1.805 1 98.38 98 TYR A O 1
ATOM 785 N N . LYS A 1 99 ? 7.117 14.148 2.166 1 97.75 99 LYS A N 1
ATOM 786 C CA . LYS A 1 99 ? 6.945 14.008 3.607 1 97.75 99 LYS A CA 1
ATOM 787 C C . LYS A 1 99 ? 5.906 14.984 4.141 1 97.75 99 LYS A C 1
ATOM 789 O O . LYS A 1 99 ? 5.078 14.633 4.98 1 97.75 99 LYS A O 1
ATOM 794 N N . TYR A 1 100 ? 6.02 16.203 3.652 1 98 100 TYR A N 1
ATOM 795 C CA . TYR A 1 100 ? 5.062 17.234 4.055 1 98 100 TYR A CA 1
ATOM 796 C C . TYR A 1 100 ? 3.65 16.859 3.615 1 98 100 TYR A C 1
ATOM 798 O O . TYR A 1 100 ? 2.688 17.078 4.355 1 98 100 TYR A O 1
ATOM 806 N N . CYS A 1 101 ? 3.492 16.297 2.477 1 98.69 101 CYS A N 1
ATOM 807 C CA . CYS A 1 101 ? 2.219 15.797 1.975 1 98.69 101 CYS A CA 1
ATOM 808 C C . CYS A 1 101 ? 1.624 14.766 2.93 1 98.69 101 CYS A C 1
ATOM 810 O O . CYS A 1 101 ? 0.466 14.883 3.334 1 98.69 101 CYS A O 1
ATOM 812 N N . MET A 1 102 ? 2.408 13.805 3.344 1 98.12 102 MET A N 1
ATOM 813 C CA . MET A 1 102 ? 1.935 12.773 4.254 1 98.12 102 MET A CA 1
ATOM 814 C C . MET A 1 102 ? 1.562 13.367 5.609 1 98.12 102 MET A C 1
ATOM 816 O O . MET A 1 102 ? 0.569 12.961 6.215 1 98.12 102 MET A O 1
ATOM 820 N N . HIS A 1 103 ? 2.377 14.305 6.02 1 97.19 103 HIS A N 1
ATOM 821 C CA . HIS A 1 103 ? 2.098 15.008 7.27 1 97.19 103 HIS A CA 1
ATOM 822 C C . HIS A 1 103 ? 0.738 15.695 7.223 1 97.19 103 HIS A C 1
ATOM 824 O O . HIS A 1 103 ? -0.077 15.531 8.133 1 97.19 103 HIS A O 1
ATOM 830 N N . ARG A 1 104 ? 0.481 16.438 6.195 1 97.38 104 ARG A N 1
ATOM 831 C CA . ARG A 1 104 ? -0.779 17.156 6.055 1 97.38 104 ARG A CA 1
ATOM 832 C C . ARG A 1 104 ? -1.959 16.188 6 1 97.38 104 ARG A C 1
ATOM 834 O O . ARG A 1 104 ? -2.982 16.422 6.652 1 97.38 104 ARG A O 1
ATOM 841 N N . LEU A 1 105 ? -1.801 15.125 5.301 1 97.56 105 LEU A N 1
ATOM 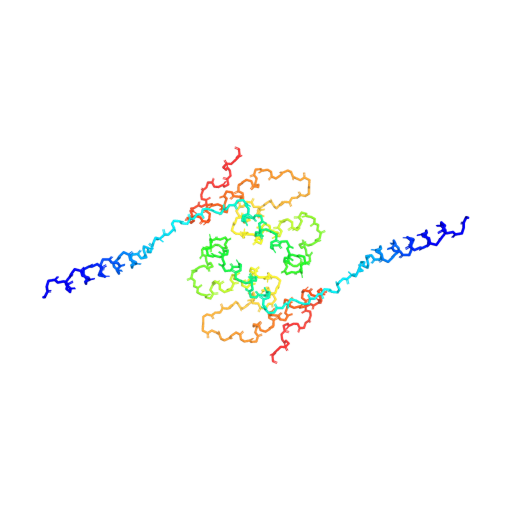842 C CA . LEU A 1 105 ? -2.879 14.148 5.191 1 97.56 105 LEU A CA 1
ATOM 843 C C . LEU A 1 105 ? -3.188 13.523 6.551 1 97.56 105 LEU A C 1
ATOM 845 O O . LEU A 1 105 ? -4.355 13.352 6.906 1 97.56 105 LEU A O 1
ATOM 849 N N . SER A 1 106 ? -2.188 13.195 7.309 1 96.44 106 SER A N 1
ATOM 850 C CA . SER A 1 106 ? -2.389 12.57 8.609 1 96.44 106 SER A CA 1
ATOM 851 C C . SER A 1 106 ? -3.172 13.477 9.547 1 96.44 106 SER A C 1
ATOM 853 O O . SER A 1 106 ? -3.814 13.008 10.484 1 96.44 106 SER A O 1
ATOM 855 N N . LEU A 1 107 ? -3.166 14.711 9.273 1 96 107 LEU A N 1
ATOM 856 C CA . LEU A 1 107 ? -3.889 15.688 10.086 1 96 107 LEU A CA 1
ATOM 857 C C . LEU A 1 107 ? -5.238 16.031 9.453 1 96 107 LEU A C 1
ATOM 859 O O . LEU A 1 107 ? -6.008 16.812 10.008 1 96 107 LEU A O 1
ATOM 863 N N . GLY A 1 108 ? -5.484 15.531 8.297 1 94.81 108 GLY A N 1
ATOM 864 C CA . GLY A 1 108 ? -6.73 15.82 7.609 1 94.81 108 GLY A CA 1
ATOM 865 C C . GLY A 1 108 ? -6.746 17.203 6.965 1 94.81 108 GLY A C 1
ATOM 866 O O . GLY A 1 108 ? -7.809 17.797 6.805 1 94.81 108 GLY A O 1
ATOM 867 N N . GLU A 1 109 ? -5.59 17.641 6.629 1 95.69 109 GLU A N 1
ATOM 868 C CA . GLU A 1 109 ? -5.477 18.984 6.074 1 95.69 109 GLU A CA 1
ATOM 869 C C . GLU A 1 109 ? -5.43 18.953 4.547 1 95.69 109 GLU A C 1
ATOM 871 O O . GLU A 1 109 ? -5.176 17.891 3.955 1 95.69 109 GLU A O 1
ATOM 876 N N . SER A 1 110 ? -5.664 20.125 3.969 1 96.12 110 SER A N 1
ATOM 877 C CA . SER A 1 110 ? -5.59 20.266 2.518 1 96.12 110 SER A CA 1
ATOM 878 C C . SER A 1 110 ? -4.152 20.156 2.023 1 96.12 110 SER A C 1
ATOM 880 O O . SER A 1 110 ? -3.213 20.469 2.76 1 96.12 110 SER A O 1
ATOM 882 N N . LEU A 1 111 ? -4.094 19.781 0.752 1 97.75 111 LEU A N 1
ATOM 883 C CA . LEU A 1 111 ? -2.766 19.609 0.172 1 97.75 111 LEU A CA 1
ATOM 884 C C . LEU A 1 111 ? -2.381 20.844 -0.651 1 97.75 111 LEU A C 1
ATOM 886 O O . LEU A 1 111 ? -1.335 20.844 -1.307 1 97.75 111 LEU A O 1
ATOM 890 N N . ASP A 1 112 ? -3.213 21.812 -0.55 1 96.94 112 ASP A N 1
ATOM 891 C CA . ASP A 1 112 ? -2.906 23.047 -1.262 1 96.94 112 ASP A CA 1
ATOM 892 C C . ASP A 1 112 ? -1.562 23.609 -0.817 1 96.94 112 ASP A C 1
ATOM 894 O O . ASP A 1 112 ? -1.297 23.734 0.381 1 96.94 112 ASP A O 1
ATOM 898 N N . GLY A 1 113 ? -0.706 23.891 -1.805 1 95.94 113 GLY A N 1
ATOM 899 C CA . GLY A 1 113 ? 0.554 24.562 -1.523 1 95.94 113 GLY A CA 1
ATOM 900 C C . GLY A 1 113 ? 1.656 23.609 -1.103 1 95.94 113 GLY A C 1
ATOM 901 O O . GLY A 1 113 ? 2.732 24.047 -0.686 1 95.94 113 GLY A O 1
ATOM 902 N N . VAL A 1 114 ? 1.438 22.359 -1.162 1 97.38 114 VAL A N 1
ATOM 903 C CA . VAL A 1 114 ? 2.467 21.391 -0.797 1 97.38 114 VAL A CA 1
ATOM 904 C C . VAL A 1 114 ? 3.57 21.391 -1.852 1 97.38 114 VAL A C 1
ATOM 906 O O . VAL A 1 114 ? 4.754 21.484 -1.521 1 97.38 114 VAL A O 1
ATOM 909 N N . ARG A 1 115 ? 3.104 21.219 -3.066 1 94.81 115 ARG A N 1
ATOM 910 C CA . ARG A 1 115 ? 4.086 21.297 -4.145 1 94.81 115 ARG A CA 1
ATOM 911 C C . ARG A 1 115 ? 4.668 22.688 -4.27 1 94.81 115 ARG A C 1
ATOM 913 O O . ARG A 1 115 ? 3.924 23.672 -4.309 1 94.81 115 ARG A O 1
ATOM 920 N N . GLY A 1 116 ? 5.953 22.812 -4.285 1 92.56 116 GLY A N 1
ATOM 921 C CA . GLY A 1 116 ? 6.613 24.094 -4.383 1 92.56 116 GLY A CA 1
ATOM 922 C C . GLY A 1 116 ? 6.945 24.703 -3.031 1 92.56 116 GLY A C 1
ATOM 923 O O . GLY A 1 116 ? 7.594 25.75 -2.955 1 92.56 116 GLY A O 1
ATOM 924 N N . SER A 1 117 ? 6.586 24.078 -2 1 93.62 117 SER A N 1
ATOM 925 C CA . SER A 1 117 ? 6.742 24.656 -0.667 1 93.62 117 SER A CA 1
ATOM 926 C C . SER A 1 117 ? 8.203 24.656 -0.23 1 93.62 117 SER A C 1
ATOM 928 O O . SER A 1 117 ? 8.57 25.328 0.732 1 93.62 117 SER A O 1
ATOM 930 N N . PHE A 1 118 ? 9.008 23.969 -0.847 1 91.5 118 PHE A N 1
ATOM 931 C CA . PHE A 1 118 ? 10.398 23.844 -0.42 1 91.5 118 PHE A CA 1
ATOM 932 C C . PHE A 1 118 ? 11.344 24.328 -1.519 1 91.5 118 PHE A C 1
ATOM 934 O O . PHE A 1 118 ? 12.539 24.016 -1.493 1 91.5 118 PHE A O 1
ATOM 941 N N . ASP A 1 119 ? 10.742 24.859 -2.514 1 81.88 119 ASP A N 1
ATOM 942 C CA . ASP A 1 119 ? 11.594 25.406 -3.572 1 81.88 119 ASP A CA 1
ATOM 943 C C . ASP A 1 119 ? 12.508 26.5 -3.035 1 81.88 119 ASP A C 1
ATOM 945 O O . ASP A 1 119 ? 12.164 27.188 -2.066 1 81.88 119 ASP A O 1
ATOM 949 N N . MET B 1 1 ? 54.781 -32.75 22.891 1 39.5 1 MET B N 1
ATOM 950 C CA . MET B 1 1 ? 54.312 -32.125 21.641 1 39.5 1 MET B CA 1
ATOM 951 C C . MET B 1 1 ? 52.969 -32.688 21.234 1 39.5 1 MET B C 1
ATOM 953 O O . MET B 1 1 ? 52.312 -32.156 20.328 1 39.5 1 MET B O 1
ATOM 957 N N . ALA B 1 2 ? 52.438 -33.75 22 1 60.28 2 ALA B N 1
ATOM 958 C CA . ALA B 1 2 ? 51.219 -34.438 21.578 1 60.28 2 ALA B CA 1
ATOM 959 C C . ALA B 1 2 ? 49.969 -33.812 22.172 1 60.28 2 ALA B C 1
ATOM 961 O O . ALA B 1 2 ? 48.906 -33.781 21.531 1 60.28 2 ALA B O 1
ATOM 962 N N . ALA B 1 3 ? 50.062 -33.25 23.281 1 67.62 3 ALA B N 1
ATOM 963 C CA . ALA B 1 3 ? 48.875 -32.719 23.953 1 67.62 3 ALA B CA 1
ATOM 964 C C . ALA B 1 3 ? 48.375 -31.438 23.281 1 67.62 3 ALA B C 1
ATOM 966 O O . ALA B 1 3 ? 47.156 -31.188 23.219 1 67.62 3 ALA B O 1
ATOM 967 N N . ILE B 1 4 ? 49.344 -30.734 22.672 1 67.5 4 ILE B N 1
ATOM 968 C CA . ILE B 1 4 ? 49 -29.469 22.031 1 67.5 4 ILE B CA 1
ATOM 969 C C . ILE B 1 4 ? 48.25 -29.766 20.719 1 67.5 4 ILE B C 1
ATOM 971 O O . ILE B 1 4 ? 47.312 -29.031 20.359 1 67.5 4 ILE B O 1
ATOM 975 N N . HIS B 1 5 ? 48.375 -31.031 20.375 1 73.62 5 HIS B N 1
ATOM 976 C CA . HIS B 1 5 ? 47.781 -31.359 19.094 1 73.62 5 HIS B CA 1
ATOM 977 C C . HIS B 1 5 ? 46.312 -31.734 19.25 1 73.62 5 HIS B C 1
ATOM 979 O O . HIS B 1 5 ? 45.469 -31.438 18.391 1 73.62 5 HIS B O 1
ATOM 985 N N . LYS B 1 6 ? 46 -32.156 20.469 1 69.38 6 LYS B N 1
ATOM 986 C CA . LYS B 1 6 ? 44.625 -32.594 20.688 1 69.38 6 LYS B CA 1
ATOM 987 C C . LYS B 1 6 ? 43.688 -31.406 20.922 1 69.38 6 LYS B C 1
ATOM 989 O O . LYS B 1 6 ? 42.562 -31.406 20.484 1 69.38 6 LYS B O 1
ATOM 994 N N . THR B 1 7 ? 44.344 -30.438 21.531 1 74.38 7 THR B N 1
ATOM 995 C CA . THR B 1 7 ? 43.531 -29.25 21.797 1 74.38 7 THR B CA 1
ATOM 996 C C . THR B 1 7 ? 43.344 -28.438 20.516 1 74.38 7 THR B C 1
ATOM 998 O O . THR B 1 7 ? 42.281 -27.844 20.297 1 74.38 7 THR B O 1
ATOM 1001 N N . LEU B 1 8 ? 44.312 -28.625 19.625 1 76.31 8 LEU B N 1
ATOM 1002 C CA . LEU B 1 8 ? 44.25 -27.891 18.359 1 76.31 8 LEU B CA 1
ATOM 1003 C C . LEU B 1 8 ? 43.219 -28.531 17.422 1 76.31 8 LEU B C 1
ATOM 1005 O O . LEU B 1 8 ? 42.5 -27.828 16.719 1 76.31 8 LEU B O 1
ATOM 1009 N N . VAL B 1 9 ? 43.125 -29.812 17.5 1 70.5 9 VAL B N 1
ATOM 1010 C CA . VAL B 1 9 ? 42.188 -30.531 16.641 1 70.5 9 VAL B CA 1
ATOM 1011 C C . VAL B 1 9 ? 40.781 -30.297 17.125 1 70.5 9 VAL B C 1
ATOM 1013 O O . VAL B 1 9 ? 39.844 -30.125 16.328 1 70.5 9 VAL B O 1
ATOM 1016 N N . PHE B 1 10 ? 40.656 -30.156 18.406 1 74.38 10 PHE B N 1
ATOM 1017 C CA . PHE B 1 10 ? 39.312 -29.891 18.969 1 74.38 10 PHE B CA 1
ATOM 1018 C C . PHE B 1 10 ? 38.906 -28.453 18.688 1 74.38 10 PHE B C 1
ATOM 1020 O O . PHE B 1 10 ? 37.719 -28.172 18.422 1 74.38 10 PHE B O 1
ATOM 1027 N N . LEU B 1 11 ? 39.938 -27.625 18.609 1 70.56 11 LEU B N 1
ATOM 1028 C CA . LEU B 1 11 ? 39.656 -26.234 18.312 1 70.56 11 LEU B CA 1
ATOM 1029 C C . LEU B 1 11 ? 39.312 -26.062 16.828 1 70.56 11 LEU B C 1
ATOM 1031 O O . LEU B 1 11 ? 38.406 -25.312 16.484 1 70.56 11 LEU B O 1
ATOM 1035 N N . ILE B 1 12 ? 39.969 -26.875 16.016 1 72.19 12 ILE B N 1
ATOM 1036 C CA . ILE B 1 12 ? 39.688 -26.781 14.586 1 72.19 12 ILE B CA 1
ATOM 1037 C C . ILE B 1 12 ? 38.344 -27.391 14.273 1 72.19 12 ILE B C 1
ATOM 1039 O O . ILE B 1 12 ? 37.594 -26.844 13.461 1 72.19 12 ILE B O 1
ATOM 1043 N N . TRP B 1 13 ? 37.938 -28.453 14.984 1 66.69 13 TRP B N 1
ATOM 1044 C CA . TRP B 1 13 ? 36.656 -29.078 14.758 1 66.69 13 TRP B CA 1
ATOM 1045 C C . TRP B 1 13 ? 35.5 -28.172 15.25 1 66.69 13 TRP B C 1
ATOM 1047 O O . TRP B 1 13 ? 34.438 -28.109 14.633 1 66.69 13 TRP B O 1
ATOM 1057 N N . ALA B 1 14 ? 35.75 -27.406 16.328 1 66.56 14 ALA B N 1
ATOM 1058 C CA . ALA B 1 14 ? 34.75 -26.469 16.812 1 66.56 14 ALA B CA 1
ATOM 1059 C C . ALA B 1 14 ? 34.562 -25.297 15.859 1 66.56 14 ALA B C 1
ATOM 1061 O O . ALA B 1 14 ? 33.469 -24.797 15.68 1 66.56 14 ALA B O 1
ATOM 1062 N N . VAL B 1 15 ? 35.656 -24.938 15.211 1 66.81 15 VAL B N 1
ATOM 1063 C CA . VAL B 1 15 ? 35.594 -23.812 14.289 1 66.81 15 VAL B CA 1
ATOM 1064 C C . VAL B 1 15 ? 34.875 -24.234 13.008 1 66.81 15 VAL B C 1
ATOM 1066 O O . VAL B 1 15 ? 34.125 -23.453 12.406 1 66.81 15 VAL B O 1
ATOM 1069 N N . ILE B 1 16 ? 35.062 -25.484 12.539 1 62.34 16 ILE B N 1
ATOM 1070 C CA . ILE B 1 16 ? 34.438 -25.938 11.305 1 62.34 16 ILE B CA 1
ATOM 1071 C C . ILE B 1 16 ? 32.906 -26.062 11.523 1 62.34 16 ILE B C 1
ATOM 1073 O O . ILE B 1 16 ? 32.125 -25.734 10.633 1 62.34 16 ILE B O 1
ATOM 1077 N N . ILE B 1 17 ? 32.469 -26.531 12.695 1 58.88 17 ILE B N 1
ATOM 1078 C CA . ILE B 1 17 ? 31.047 -26.703 12.961 1 58.88 17 ILE B CA 1
ATOM 1079 C C . ILE B 1 17 ? 30.359 -25.344 12.969 1 58.88 17 ILE B C 1
ATOM 1081 O O . ILE B 1 17 ? 29.219 -25.203 12.523 1 58.88 17 ILE B O 1
ATOM 1085 N N . CYS B 1 18 ? 31.031 -24.328 13.562 1 55.31 18 CYS B N 1
ATOM 1086 C CA . CYS B 1 18 ? 30.375 -23.031 13.688 1 55.31 18 CYS B CA 1
ATOM 1087 C C . CYS B 1 18 ? 30.188 -22.391 12.32 1 55.31 18 CYS B C 1
ATOM 1089 O O . CYS B 1 18 ? 29.312 -21.547 12.133 1 55.31 18 CYS B O 1
ATOM 1091 N N . SER B 1 19 ? 31.188 -22.672 11.445 1 55.03 19 SER B N 1
ATOM 1092 C CA . SER B 1 19 ? 31.141 -21.844 10.25 1 55.03 19 SER B CA 1
ATOM 1093 C C . SER B 1 19 ? 30.047 -22.312 9.289 1 55.03 19 SER B C 1
ATOM 1095 O O . SER B 1 19 ? 29.859 -21.719 8.219 1 55.03 19 SER B O 1
ATOM 1097 N N . VAL B 1 20 ? 29.766 -23.656 9.344 1 53.47 20 VAL B N 1
ATOM 1098 C CA . VAL B 1 20 ? 28.797 -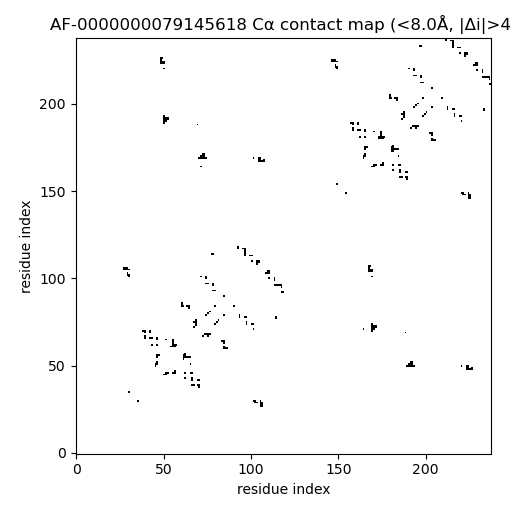23.922 8.297 1 53.47 20 VAL B CA 1
ATOM 1099 C C . VAL B 1 20 ? 27.531 -23.109 8.547 1 53.47 20 VAL B C 1
ATOM 1101 O O . VAL B 1 20 ? 26.672 -23.516 9.336 1 53.47 20 VAL B O 1
ATOM 1104 N N . GLU B 1 21 ? 27.703 -21.875 9.023 1 50.19 21 GLU B N 1
ATOM 1105 C CA . GLU B 1 21 ? 26.438 -21.172 8.82 1 50.19 21 GLU B CA 1
ATOM 1106 C C . GLU B 1 21 ? 25.844 -21.5 7.457 1 50.19 21 GLU B C 1
ATOM 1108 O O . GLU B 1 21 ? 26.469 -21.25 6.426 1 50.19 21 GLU B O 1
ATOM 1113 N N . VAL B 1 22 ? 25.266 -22.641 7.211 1 47 22 VAL B N 1
ATOM 1114 C CA . VAL B 1 22 ? 24.328 -23.016 6.16 1 47 22 VAL B CA 1
ATOM 1115 C C . VAL B 1 22 ? 23.578 -21.797 5.664 1 47 22 VAL B C 1
ATOM 1117 O O . VAL B 1 22 ? 22.922 -21.109 6.449 1 47 22 VAL B O 1
ATOM 1120 N N . LEU B 1 23 ? 24.078 -21.047 4.695 1 47.72 23 LEU B N 1
ATOM 1121 C CA . LEU B 1 23 ? 23.234 -20.312 3.756 1 47.72 23 LEU B CA 1
ATOM 1122 C C . LEU B 1 23 ? 21.938 -21.062 3.467 1 47.72 23 LEU B C 1
ATOM 1124 O O . LEU B 1 23 ? 21.906 -21.922 2.578 1 47.72 23 LEU B O 1
ATOM 1128 N N . ALA B 1 24 ? 21.328 -21.766 4.363 1 43.28 24 ALA B N 1
ATOM 1129 C CA . ALA B 1 24 ? 20.016 -22.281 4.043 1 43.28 24 ALA B CA 1
ATOM 1130 C C . ALA B 1 24 ? 19.219 -21.297 3.184 1 43.28 24 ALA B C 1
ATOM 1132 O O . ALA B 1 24 ? 19.016 -20.156 3.572 1 43.28 24 ALA B O 1
ATOM 1133 N N . LYS B 1 25 ? 19.484 -21.234 1.952 1 49.5 25 LYS B N 1
ATOM 1134 C CA . LYS B 1 25 ? 18.5 -20.641 1.054 1 49.5 25 LYS B CA 1
ATOM 1135 C C . LYS B 1 25 ? 17.078 -20.859 1.568 1 49.5 25 LYS B C 1
ATOM 1137 O O . LYS B 1 25 ? 16.562 -21.969 1.523 1 49.5 25 LYS B O 1
ATOM 1142 N N . THR B 1 26 ? 16.641 -20.422 2.725 1 56.16 26 THR B N 1
ATOM 1143 C CA . THR B 1 26 ? 15.312 -20.641 3.283 1 56.16 26 THR B CA 1
ATOM 1144 C C . THR B 1 26 ? 14.25 -20.562 2.191 1 56.16 26 THR B C 1
ATOM 1146 O O . THR B 1 26 ? 14.219 -19.594 1.421 1 56.16 26 THR B O 1
ATOM 1149 N N . SER B 1 27 ? 13.875 -21.688 1.563 1 61.69 27 SER B N 1
ATOM 1150 C CA . SER B 1 27 ? 12.75 -21.781 0.639 1 61.69 27 SER B CA 1
ATOM 1151 C C . SER B 1 27 ? 11.672 -20.766 0.992 1 61.69 27 SER B C 1
ATOM 1153 O O . SER B 1 27 ? 11.383 -20.531 2.17 1 61.69 27 SER B O 1
ATOM 1155 N N . PRO B 1 28 ? 11.344 -19.859 -0.004 1 75.5 28 PRO B N 1
ATOM 1156 C CA . PRO B 1 28 ? 10.305 -18.891 0.342 1 75.5 28 PRO B CA 1
ATOM 1157 C C . PRO B 1 28 ? 9.055 -19.531 0.929 1 75.5 28 PRO B C 1
ATOM 1159 O O . PRO B 1 28 ? 8.617 -20.594 0.448 1 75.5 28 PRO B O 1
ATOM 1162 N N . ARG B 1 29 ? 8.695 -19.312 2.096 1 88.25 29 ARG B N 1
ATOM 1163 C CA . ARG B 1 29 ? 7.441 -19.781 2.688 1 88.25 29 ARG B CA 1
ATOM 1164 C C . ARG B 1 29 ? 6.27 -18.922 2.213 1 88.25 29 ARG B C 1
ATOM 1166 O O . ARG B 1 29 ? 6.395 -17.703 2.078 1 88.25 29 ARG B O 1
ATOM 1173 N N . PRO B 1 30 ? 5.168 -19.641 1.921 1 92.5 30 PRO B N 1
ATOM 1174 C CA . PRO B 1 30 ? 3.992 -18.875 1.49 1 92.5 30 PRO B CA 1
ATOM 1175 C C . PRO B 1 30 ? 3.443 -17.969 2.586 1 92.5 30 PRO B C 1
ATOM 1177 O O . PRO B 1 30 ? 3.588 -18.266 3.773 1 92.5 30 PRO B O 1
ATOM 1180 N N . ILE B 1 31 ? 2.873 -16.922 2.16 1 95.44 31 ILE B N 1
ATOM 1181 C CA . ILE B 1 31 ? 2.246 -15.992 3.092 1 95.44 31 ILE B CA 1
ATOM 1182 C C . ILE B 1 31 ? 1.092 -16.688 3.812 1 95.44 31 ILE B C 1
ATOM 1184 O O . ILE B 1 31 ? 0.323 -17.438 3.199 1 95.44 31 ILE B O 1
ATOM 1188 N N . SER B 1 32 ? 0.992 -16.516 5.086 1 95.75 32 SER B N 1
ATOM 1189 C CA . SER B 1 32 ? -0.077 -17.109 5.887 1 95.75 32 SER B CA 1
ATOM 1190 C C . SER B 1 32 ? -1.304 -16.203 5.922 1 95.75 32 SER B C 1
ATOM 1192 O O . SER B 1 32 ? -1.211 -15.016 5.621 1 95.75 32 SER B O 1
ATOM 1194 N N . ASP B 1 33 ? -2.445 -16.766 6.348 1 95.19 33 ASP B N 1
ATOM 1195 C CA . ASP B 1 33 ? -3.674 -15.984 6.477 1 95.19 33 ASP B CA 1
ATOM 1196 C C . ASP B 1 33 ? -3.514 -14.875 7.52 1 95.19 33 ASP B C 1
ATOM 1198 O O . ASP B 1 33 ? -4.031 -13.773 7.344 1 95.19 33 ASP B O 1
ATOM 1202 N N . THR B 1 34 ? -2.832 -15.203 8.555 1 96.75 34 THR B N 1
ATOM 1203 C CA . THR B 1 34 ? -2.613 -14.219 9.609 1 96.75 34 THR B CA 1
ATOM 1204 C C . THR B 1 34 ? -1.797 -13.039 9.094 1 96.75 34 THR B C 1
ATOM 1206 O O . THR B 1 34 ? -2.104 -11.883 9.398 1 96.75 34 THR B O 1
ATOM 1209 N N . GLU B 1 35 ? -0.752 -13.336 8.312 1 96.56 35 GLU B N 1
ATOM 1210 C CA . GLU B 1 35 ? 0.064 -12.266 7.73 1 96.56 35 GLU B CA 1
ATOM 1211 C C . GLU B 1 35 ? -0.753 -11.406 6.773 1 96.56 35 GLU B C 1
ATOM 1213 O O . GLU B 1 35 ? -0.619 -10.18 6.762 1 96.56 35 GLU B O 1
ATOM 1218 N N . VAL B 1 36 ? -1.586 -12 5.988 1 97.31 36 VAL B N 1
ATOM 1219 C CA . VAL B 1 36 ? -2.449 -11.266 5.07 1 97.31 36 VAL B CA 1
ATOM 1220 C C . VAL B 1 36 ? -3.355 -10.32 5.859 1 97.31 36 VAL B C 1
ATOM 1222 O O . VAL B 1 36 ? -3.525 -9.156 5.484 1 97.31 36 VAL B O 1
ATOM 1225 N N . ARG B 1 37 ? -3.877 -10.844 6.926 1 97.25 37 ARG B N 1
ATOM 1226 C CA . ARG B 1 37 ? -4.758 -10.031 7.762 1 97.25 37 ARG B CA 1
ATOM 1227 C C . ARG B 1 37 ? -4.004 -8.844 8.367 1 97.25 37 ARG B C 1
ATOM 1229 O O . ARG B 1 37 ? -4.512 -7.727 8.383 1 97.25 37 ARG B O 1
ATOM 1236 N N . GLN B 1 38 ? -2.828 -9.117 8.828 1 97.19 38 GLN B N 1
ATOM 1237 C CA . GLN B 1 38 ? -2.02 -8.055 9.406 1 97.19 38 GLN B CA 1
ATOM 1238 C C . GLN B 1 38 ? -1.689 -6.98 8.367 1 97.19 38 GLN B C 1
ATOM 1240 O O . GLN B 1 38 ? -1.805 -5.785 8.648 1 97.19 38 GLN B O 1
ATOM 1245 N N . ARG B 1 39 ? -1.323 -7.41 7.215 1 97.5 39 ARG B N 1
ATOM 1246 C CA . ARG B 1 39 ? -1.017 -6.477 6.137 1 97.5 39 ARG B CA 1
ATOM 1247 C C . ARG B 1 39 ? -2.246 -5.664 5.754 1 97.5 39 ARG B C 1
ATOM 1249 O O . ARG B 1 39 ? -2.145 -4.461 5.488 1 97.5 39 ARG B O 1
ATOM 1256 N N . LYS B 1 40 ? -3.361 -6.336 5.727 1 98.31 40 LYS B N 1
ATOM 1257 C CA . LYS B 1 40 ? -4.594 -5.633 5.383 1 98.31 40 LYS B CA 1
ATOM 1258 C C . LYS B 1 40 ? -4.945 -4.59 6.441 1 98.31 40 LYS B C 1
ATOM 1260 O O . LYS B 1 40 ? -5.453 -3.516 6.117 1 98.31 40 LYS B O 1
ATOM 1265 N N . GLN B 1 41 ? -4.672 -4.887 7.695 1 97.81 41 GLN B N 1
ATOM 1266 C CA . GLN B 1 41 ? -4.91 -3.92 8.766 1 97.81 41 GLN B CA 1
ATOM 1267 C C . GLN B 1 41 ? -4.047 -2.674 8.578 1 97.81 41 GLN B C 1
ATOM 1269 O O . GLN B 1 41 ? -4.492 -1.559 8.859 1 97.81 41 GLN B O 1
ATOM 1274 N N . ASN B 1 42 ? -2.85 -2.93 8.117 1 97.56 42 ASN B N 1
ATOM 1275 C CA . ASN B 1 42 ? -1.999 -1.787 7.801 1 97.56 42 ASN B CA 1
ATOM 1276 C C . ASN B 1 42 ? -2.6 -0.928 6.691 1 97.56 42 ASN B C 1
ATOM 1278 O O . ASN B 1 42 ? -2.557 0.302 6.762 1 97.56 42 ASN B O 1
ATOM 1282 N N . CYS B 1 43 ? -3.135 -1.572 5.711 1 98.75 43 CYS B N 1
ATOM 1283 C CA . CYS B 1 43 ? -3.789 -0.855 4.621 1 98.75 43 CYS B CA 1
ATOM 1284 C C . CYS B 1 43 ? -4.965 -0.035 5.137 1 98.75 43 CYS B C 1
ATOM 1286 O O . CYS B 1 43 ? -5.121 1.133 4.777 1 98.75 43 CYS B O 1
ATOM 1288 N N . TYR B 1 44 ? -5.734 -0.644 5.996 1 98.5 44 TYR B N 1
ATOM 1289 C CA . TYR B 1 44 ? -6.875 0.076 6.555 1 98.5 44 TYR B CA 1
ATOM 1290 C C . TYR B 1 44 ? -6.418 1.303 7.336 1 98.5 44 TYR B C 1
ATOM 1292 O O . TYR B 1 44 ? -7.027 2.371 7.234 1 98.5 44 TYR B O 1
ATOM 1300 N N . SER B 1 45 ? -5.363 1.154 8.094 1 97.25 45 SER B N 1
ATOM 1301 C CA . SER B 1 45 ? -4.824 2.283 8.852 1 97.25 45 SER B CA 1
ATOM 1302 C C . SER B 1 45 ? -4.418 3.424 7.922 1 97.25 45 SER B C 1
ATOM 1304 O O . SER B 1 45 ? -4.742 4.586 8.18 1 97.25 45 SER B O 1
ATOM 1306 N N . ASP B 1 46 ? -3.768 3.088 6.836 1 98.19 46 ASP B N 1
ATOM 1307 C CA . ASP B 1 46 ? -3.309 4.09 5.879 1 98.19 46 ASP B CA 1
ATOM 1308 C C . ASP B 1 46 ? -4.488 4.781 5.199 1 98.19 46 ASP B C 1
ATOM 1310 O O . ASP B 1 46 ? -4.449 5.988 4.957 1 98.19 46 ASP B O 1
ATOM 1314 N N . ILE B 1 47 ? -5.461 4.039 4.918 1 98.38 47 ILE B N 1
ATOM 1315 C CA . ILE B 1 47 ? -6.656 4.586 4.285 1 98.38 47 ILE B CA 1
ATOM 1316 C C . ILE B 1 47 ? -7.344 5.559 5.242 1 98.38 47 ILE B C 1
ATOM 1318 O O . ILE B 1 47 ? -7.758 6.648 4.836 1 98.38 47 ILE B O 1
ATOM 1322 N N . GLU B 1 48 ? -7.395 5.223 6.508 1 96.81 48 GLU B N 1
ATOM 1323 C CA . GLU B 1 48 ? -8.039 6.074 7.5 1 96.81 48 GLU B CA 1
ATOM 1324 C C . GLU B 1 48 ? -7.281 7.387 7.68 1 96.81 48 GLU B C 1
ATOM 1326 O O . GLU B 1 48 ? -7.883 8.43 7.93 1 96.81 48 GLU B O 1
ATOM 1331 N N . LEU B 1 49 ? -6 7.309 7.465 1 96.06 49 LEU B N 1
ATOM 1332 C CA . LEU B 1 49 ? -5.168 8.5 7.598 1 96.06 49 LEU B CA 1
ATOM 1333 C C . LEU B 1 49 ? -5.27 9.375 6.352 1 96.06 49 LEU B C 1
ATOM 1335 O O . LEU B 1 49 ? -4.738 10.484 6.324 1 96.06 49 LEU B O 1
ATOM 1339 N N . GLY B 1 50 ? -5.852 8.844 5.289 1 97.12 50 GLY B N 1
ATOM 1340 C CA . GLY B 1 50 ? -6.113 9.641 4.098 1 97.12 50 GLY B CA 1
ATOM 1341 C C . GLY B 1 50 ? -5.043 9.492 3.035 1 97.12 50 GLY B C 1
ATOM 1342 O O . GLY B 1 50 ? -5.062 10.195 2.023 1 97.12 50 GLY B O 1
ATOM 1343 N N . TYR B 1 51 ? -4.168 8.547 3.16 1 98.5 51 TYR B N 1
ATOM 1344 C CA . TYR B 1 51 ? -3.043 8.398 2.242 1 98.5 51 TYR B CA 1
ATOM 1345 C C . TYR B 1 51 ? -3.508 7.879 0.889 1 98.5 51 TYR B C 1
ATOM 1347 O O . TYR B 1 51 ? -2.762 7.93 -0.092 1 98.5 51 TYR B O 1
ATOM 1355 N N . TRP B 1 52 ? -4.73 7.414 0.825 1 98.56 52 TRP B N 1
ATOM 1356 C CA . TRP B 1 52 ? -5.234 6.789 -0.395 1 98.56 52 TRP B CA 1
ATOM 1357 C C . TRP B 1 52 ? -6.375 7.605 -0.992 1 98.56 52 TRP B C 1
ATOM 1359 O O . TRP B 1 52 ? -7.062 7.148 -1.906 1 98.56 52 TRP B O 1
ATOM 1369 N N . GLY B 1 53 ? -6.598 8.797 -0.382 1 97.44 53 GLY B N 1
ATOM 1370 C CA . GLY B 1 53 ? -7.582 9.703 -0.949 1 97.44 53 GLY B CA 1
ATOM 1371 C C . GLY B 1 53 ? -8.945 9.586 -0.292 1 97.44 53 GLY B C 1
ATOM 1372 O O . GLY B 1 53 ? -9.258 8.57 0.326 1 97.44 53 GLY B O 1
ATOM 1373 N N . LYS B 1 54 ? -9.727 10.609 -0.508 1 96.88 54 LYS B N 1
ATOM 1374 C CA . LYS B 1 54 ? -11.039 10.703 0.122 1 96.88 54 LYS B CA 1
ATOM 1375 C C . LYS B 1 54 ? -11.992 9.656 -0.451 1 96.88 54 LYS B C 1
ATOM 1377 O O . LYS B 1 54 ? -12.891 9.18 0.248 1 96.88 54 LYS B O 1
ATOM 1382 N N . GLN B 1 55 ? -11.789 9.336 -1.682 1 97.38 55 GLN B N 1
ATOM 1383 C CA . GLN B 1 55 ? -12.68 8.383 -2.332 1 97.38 55 GLN B CA 1
ATOM 1384 C C . GLN B 1 55 ? -12.656 7.031 -1.618 1 97.38 55 GLN B C 1
ATOM 1386 O O . GLN B 1 55 ? -13.648 6.301 -1.625 1 97.38 55 GLN B O 1
ATOM 1391 N N . CYS B 1 56 ? -11.57 6.691 -0.964 1 98.56 56 CYS B N 1
ATOM 1392 C CA . CYS B 1 56 ? -11.43 5.398 -0.303 1 98.56 56 CYS B CA 1
ATOM 1393 C C . CYS B 1 56 ? -12.172 5.383 1.03 1 98.56 56 CYS B C 1
ATOM 1395 O O . CYS B 1 56 ? -12.289 4.332 1.666 1 98.56 56 CYS B O 1
ATOM 1397 N N . LYS B 1 57 ? -12.672 6.512 1.438 1 97.75 57 LYS B N 1
ATOM 1398 C CA . LYS B 1 57 ? -13.383 6.598 2.709 1 97.75 57 LYS B CA 1
ATOM 1399 C C . LYS B 1 57 ? -14.867 6.867 2.488 1 97.75 57 LYS B C 1
ATOM 1401 O O . LYS B 1 57 ? -15.617 7.062 3.447 1 97.75 57 LYS B O 1
ATOM 1406 N N . SER B 1 58 ? -15.297 6.898 1.238 1 97.38 58 SER B N 1
ATOM 1407 C CA . SER B 1 58 ? -16.641 7.324 0.882 1 97.38 58 SER B CA 1
ATOM 1408 C C . SER B 1 58 ? -17.672 6.25 1.218 1 97.38 58 SER B C 1
ATOM 1410 O O . SER B 1 58 ? -18.859 6.547 1.399 1 97.38 58 SER B O 1
ATOM 1412 N N . SER B 1 59 ? -17.328 5.035 1.237 1 97.75 59 SER B N 1
ATOM 1413 C CA . SER B 1 59 ? -18.188 3.916 1.6 1 97.75 59 SER B CA 1
ATOM 1414 C C . SER B 1 59 ? -17.375 2.715 2.059 1 97.75 59 SER B C 1
ATOM 1416 O O . SER B 1 59 ? -16.156 2.693 1.901 1 97.75 59 SER B O 1
ATOM 1418 N N . MET B 1 60 ? -18.031 1.73 2.578 1 96.94 60 MET B N 1
ATOM 1419 C CA . MET B 1 60 ? -17.344 0.523 3.033 1 96.94 60 MET B CA 1
ATOM 1420 C C . MET B 1 60 ? -16.75 -0.246 1.854 1 96.94 60 MET B C 1
ATOM 1422 O O . MET B 1 60 ? -15.633 -0.755 1.938 1 96.94 60 MET B O 1
ATOM 1426 N N . VAL B 1 61 ? -17.484 -0.291 0.772 1 97.81 61 VAL B N 1
ATOM 1427 C CA . VAL B 1 61 ? -17.047 -1.028 -0.408 1 97.81 61 VAL B CA 1
ATOM 1428 C C . VAL B 1 61 ? -15.875 -0.303 -1.065 1 97.81 61 VAL B C 1
ATOM 1430 O O . VAL B 1 61 ? -14.922 -0.938 -1.525 1 97.81 61 VAL B O 1
ATOM 1433 N N . ALA B 1 62 ? -15.961 1.046 -1.119 1 98.19 62 ALA B N 1
ATOM 1434 C CA . ALA B 1 62 ? -14.844 1.819 -1.648 1 98.19 62 ALA B CA 1
ATOM 1435 C C . ALA B 1 62 ? -13.578 1.584 -0.829 1 98.19 62 ALA B C 1
ATOM 1437 O O . ALA B 1 62 ? -12.484 1.415 -1.387 1 98.19 62 ALA B O 1
ATOM 1438 N N . LYS B 1 63 ? -13.742 1.567 0.472 1 98.69 63 LYS B N 1
ATOM 1439 C CA . LYS B 1 63 ? -12.625 1.306 1.378 1 98.69 63 LYS B CA 1
ATOM 1440 C C . LYS B 1 63 ? -12.023 -0.071 1.12 1 98.69 63 LYS B C 1
ATOM 1442 O O . LYS B 1 63 ? -10.797 -0.218 1.071 1 98.69 63 LYS B O 1
ATOM 1447 N N . GLU B 1 64 ? -12.891 -1.057 0.929 1 98.5 64 GLU B N 1
ATOM 1448 C CA . GLU B 1 64 ? -12.422 -2.416 0.68 1 98.5 64 GLU B CA 1
ATOM 1449 C C . GLU B 1 64 ? -11.672 -2.506 -0.648 1 98.5 64 GLU B C 1
ATOM 1451 O O . GLU B 1 64 ? -10.641 -3.168 -0.741 1 98.5 64 GLU B O 1
ATOM 1456 N N . ASN B 1 65 ? -12.156 -1.88 -1.654 1 98.75 65 ASN B N 1
ATOM 1457 C CA . ASN B 1 65 ? -11.469 -1.87 -2.939 1 98.75 65 ASN B CA 1
ATOM 1458 C C . ASN B 1 65 ? -10.078 -1.251 -2.824 1 98.75 65 ASN B C 1
ATOM 1460 O O . ASN B 1 65 ? -9.109 -1.776 -3.381 1 98.75 65 ASN B O 1
ATOM 1464 N N . CYS B 1 66 ? -10.023 -0.144 -2.082 1 98.88 66 CYS B N 1
ATOM 1465 C CA . CYS B 1 66 ? -8.719 0.485 -1.864 1 98.88 66 CYS B CA 1
ATOM 1466 C C . CYS B 1 66 ? -7.801 -0.429 -1.067 1 98.88 66 CYS B C 1
ATOM 1468 O O . CYS B 1 66 ? -6.602 -0.511 -1.352 1 98.88 66 CYS B O 1
ATOM 1470 N N . ALA B 1 67 ? -8.344 -1.118 -0.063 1 98.81 67 ALA B N 1
ATOM 1471 C CA . ALA B 1 67 ? -7.535 -2.012 0.765 1 98.81 67 ALA B CA 1
ATOM 1472 C C . ALA B 1 67 ? -6.988 -3.178 -0.056 1 98.81 67 ALA B C 1
ATOM 1474 O O . ALA B 1 67 ? -5.84 -3.59 0.126 1 98.81 67 ALA B O 1
ATOM 1475 N N . LEU B 1 68 ? -7.805 -3.711 -0.931 1 98.75 68 LEU B N 1
ATOM 1476 C CA . LEU B 1 68 ? -7.359 -4.801 -1.794 1 98.75 68 LEU B CA 1
ATOM 1477 C C . LEU B 1 68 ? -6.254 -4.336 -2.732 1 98.75 68 LEU B C 1
ATOM 1479 O O . LEU B 1 68 ? -5.285 -5.062 -2.965 1 98.75 68 LEU B O 1
ATOM 1483 N N . LYS B 1 69 ? -6.371 -3.107 -3.242 1 98.81 69 LYS B N 1
ATOM 1484 C CA . LYS B 1 69 ? -5.328 -2.533 -4.086 1 98.81 69 LYS B CA 1
ATOM 1485 C C . LYS B 1 69 ? -4.047 -2.289 -3.291 1 98.81 69 LYS B C 1
ATOM 1487 O O . LYS B 1 69 ? -2.947 -2.555 -3.777 1 98.81 69 LYS B O 1
ATOM 1492 N N . CYS B 1 70 ? -4.215 -1.783 -2.135 1 98.81 70 CYS B N 1
ATOM 1493 C CA . CYS B 1 70 ? -3.111 -1.539 -1.214 1 98.81 70 CYS B CA 1
ATOM 1494 C C . CYS B 1 70 ? -2.369 -2.832 -0.895 1 98.81 70 CYS B C 1
ATOM 1496 O O . CYS B 1 70 ? -1.139 -2.854 -0.853 1 98.81 70 CYS B O 1
ATOM 1498 N N . LEU B 1 71 ? -3.115 -3.848 -0.687 1 98.62 71 LEU B N 1
ATOM 1499 C CA . LEU B 1 71 ? -2.545 -5.137 -0.305 1 98.62 71 LEU B CA 1
ATOM 1500 C C . LEU B 1 71 ? -1.696 -5.711 -1.435 1 98.62 71 LEU B C 1
ATOM 1502 O O . LEU B 1 71 ? -0.573 -6.164 -1.203 1 98.62 71 LEU B O 1
ATOM 1506 N N . SER B 1 72 ? -2.219 -5.684 -2.574 1 98.88 72 SER B N 1
ATOM 1507 C CA . SER B 1 72 ? -1.479 -6.125 -3.752 1 98.88 72 SER B CA 1
ATOM 1508 C C . SER B 1 72 ? -2.09 -5.562 -5.031 1 98.88 72 SER B C 1
ATOM 1510 O O . SER B 1 72 ? -3.068 -6.105 -5.551 1 98.88 72 SER B O 1
ATOM 1512 N N . PRO B 1 73 ? -1.442 -4.559 -5.605 1 98.75 73 PRO B N 1
ATOM 1513 C CA . PRO B 1 73 ? -1.966 -4.043 -6.871 1 98.75 73 PRO B CA 1
ATOM 1514 C C . PRO B 1 73 ? -1.988 -5.094 -7.977 1 98.75 73 PRO B C 1
ATOM 1516 O O . PRO B 1 73 ? -2.893 -5.098 -8.812 1 98.75 73 PRO B O 1
ATOM 1519 N N . THR B 1 74 ? -1.038 -5.996 -7.992 1 98.75 74 THR B N 1
ATOM 1520 C CA . THR B 1 74 ? -0.966 -7.047 -9 1 98.75 74 THR B CA 1
ATOM 1521 C C . THR B 1 74 ? -2.189 -7.957 -8.922 1 98.75 74 THR B C 1
ATOM 1523 O O . THR B 1 74 ? -2.842 -8.219 -9.938 1 98.75 74 THR B O 1
ATOM 1526 N N . CYS B 1 75 ? -2.5 -8.383 -7.738 1 98.88 75 CYS B N 1
ATOM 1527 C CA . CYS B 1 75 ? -3.643 -9.266 -7.574 1 98.88 75 CYS B CA 1
ATOM 1528 C C . CYS B 1 75 ? -4.953 -8.516 -7.754 1 98.88 75 CYS B C 1
ATOM 1530 O O . CYS B 1 75 ? -5.922 -9.055 -8.289 1 98.88 75 CYS B O 1
ATOM 1532 N N . TYR B 1 76 ? -5.02 -7.273 -7.348 1 98.88 76 TYR B N 1
ATOM 1533 C CA . TYR B 1 76 ? -6.223 -6.48 -7.562 1 98.88 76 TYR B CA 1
ATOM 1534 C C . TYR B 1 76 ? -6.527 -6.344 -9.047 1 98.88 76 TYR B C 1
ATOM 1536 O O . TYR B 1 76 ? -7.68 -6.488 -9.469 1 98.88 76 TYR B O 1
ATOM 1544 N N . GLU B 1 77 ? -5.504 -6.023 -9.797 1 98.44 77 GLU B N 1
ATOM 1545 C CA . GLU B 1 77 ? -5.656 -5.879 -11.242 1 98.44 77 GLU B CA 1
ATOM 1546 C C . GLU B 1 77 ? -6.184 -7.164 -11.867 1 98.44 77 GLU B C 1
ATOM 1548 O O . GLU B 1 77 ? -7.074 -7.125 -12.719 1 98.44 77 GLU B O 1
ATOM 1553 N N . LEU B 1 78 ? -5.68 -8.242 -11.438 1 98.25 78 LEU B N 1
ATOM 1554 C CA . LEU B 1 78 ? -6.016 -9.539 -12.008 1 98.25 78 LEU B CA 1
ATOM 1555 C C . LEU B 1 78 ? -7.445 -9.938 -11.648 1 98.25 78 LEU B C 1
ATOM 1557 O O . LEU B 1 78 ? -8.164 -10.5 -12.477 1 98.25 78 LEU B O 1
ATOM 1561 N N . ILE B 1 79 ? -7.895 -9.648 -10.422 1 98.31 79 ILE B N 1
ATOM 1562 C CA . ILE B 1 79 ? -9.102 -10.273 -9.898 1 98.31 79 ILE B CA 1
ATOM 1563 C C . ILE B 1 79 ? -10.242 -9.258 -9.883 1 98.31 79 ILE B C 1
ATOM 1565 O O . ILE B 1 79 ? -11.383 -9.594 -10.203 1 98.31 79 ILE B O 1
ATOM 1569 N N . TYR B 1 80 ? -9.93 -7.961 -9.578 1 98.25 80 TYR B N 1
ATOM 1570 C CA . TYR B 1 80 ? -11.031 -7.07 -9.219 1 98.25 80 TYR B CA 1
ATOM 1571 C C . TYR B 1 80 ? -11.117 -5.898 -10.188 1 98.25 80 TYR B C 1
ATOM 1573 O O . TYR B 1 80 ? -12.172 -5.266 -10.32 1 98.25 80 TYR B O 1
ATOM 1581 N N . GLU B 1 81 ? -10.023 -5.5 -10.836 1 97.31 81 GLU B N 1
ATOM 1582 C CA . GLU B 1 81 ? -9.977 -4.227 -11.555 1 97.31 81 GLU B CA 1
ATOM 1583 C C . GLU B 1 81 ? -11.078 -4.145 -12.609 1 97.31 81 GLU B C 1
ATOM 1585 O O . GLU B 1 81 ? -11.727 -3.107 -12.758 1 97.31 81 GLU B O 1
ATOM 1590 N N . SER B 1 82 ? -11.375 -5.266 -13.273 1 96.12 82 SER B N 1
ATOM 1591 C CA . SER B 1 82 ? -12.383 -5.262 -14.328 1 96.12 82 SER B CA 1
ATOM 1592 C C . SER B 1 82 ? -13.789 -5.211 -13.742 1 96.12 82 SER B C 1
ATOM 1594 O O . SER B 1 82 ? -14.734 -4.801 -14.414 1 96.12 82 SER B O 1
ATOM 1596 N N . ASP B 1 83 ? -13.984 -5.641 -12.578 1 96.31 83 ASP B N 1
ATOM 1597 C CA . ASP B 1 83 ? -15.258 -5.652 -11.859 1 96.31 83 ASP B CA 1
ATOM 1598 C C . ASP B 1 83 ? -15.039 -5.461 -10.359 1 96.31 83 ASP B C 1
ATOM 1600 O O . ASP B 1 83 ? -15.125 -6.418 -9.594 1 96.31 83 ASP B O 1
ATOM 1604 N N . PRO B 1 84 ? -14.852 -4.184 -9.969 1 97.94 84 PRO B N 1
ATOM 1605 C CA . PRO B 1 84 ? -14.57 -3.918 -8.555 1 97.94 84 PRO B CA 1
ATOM 1606 C C . PRO B 1 84 ? -15.727 -4.32 -7.637 1 97.94 84 PRO B C 1
ATOM 1608 O O . PRO B 1 84 ? -16.859 -4.496 -8.102 1 97.94 84 PRO B O 1
ATOM 1611 N N . LEU B 1 85 ? -15.383 -4.492 -6.352 1 97.94 85 LEU B N 1
ATOM 1612 C CA . LEU B 1 85 ? -16.406 -4.848 -5.375 1 97.94 85 LEU B CA 1
ATOM 1613 C C . LEU B 1 85 ? -17.547 -3.84 -5.387 1 97.94 85 LEU B C 1
ATOM 1615 O O . LEU B 1 85 ? -17.312 -2.633 -5.492 1 97.94 85 LEU B O 1
ATOM 1619 N N . GLU B 1 86 ? -18.781 -4.332 -5.25 1 96.56 86 GLU B N 1
ATOM 1620 C CA . GLU B 1 86 ? -19.969 -3.496 -5.188 1 96.56 86 GLU B CA 1
ATOM 1621 C C . GLU B 1 86 ? -20.812 -3.834 -3.967 1 96.56 86 GLU B C 1
ATOM 1623 O O . GLU B 1 86 ? -20.719 -4.934 -3.416 1 96.56 86 GLU B O 1
ATOM 1628 N N . GLU B 1 87 ? -21.609 -2.873 -3.609 1 94.19 87 GLU B N 1
ATOM 1629 C CA . GLU B 1 87 ? -22.453 -3.047 -2.434 1 94.19 87 GLU B CA 1
ATOM 1630 C C . GLU B 1 87 ? -23.406 -4.215 -2.615 1 94.19 87 GLU B C 1
ATOM 1632 O O . GLU B 1 87 ? -24.031 -4.359 -3.672 1 94.19 87 GLU B O 1
ATOM 1637 N N . GLY B 1 88 ? -23.469 -5.055 -1.525 1 91.06 88 GLY B N 1
ATOM 1638 C CA . GLY B 1 88 ? -24.422 -6.145 -1.525 1 91.06 88 GLY B CA 1
ATOM 1639 C C . GLY B 1 88 ? -23.938 -7.367 -2.283 1 91.06 88 GLY B C 1
ATOM 1640 O O . GLY B 1 88 ? -24.594 -8.406 -2.275 1 91.06 88 GLY B O 1
ATOM 1641 N N . GLU B 1 89 ? -22.828 -7.324 -2.992 1 91.06 89 GLU B N 1
ATOM 1642 C CA . GLU B 1 89 ? -22.312 -8.43 -3.789 1 91.06 89 GLU B CA 1
ATOM 1643 C C . GLU B 1 89 ? -21.609 -9.461 -2.908 1 91.06 89 GLU B C 1
ATOM 1645 O O . GLU B 1 89 ? -20.859 -9.102 -2.002 1 91.06 89 GLU B O 1
ATOM 1650 N N . LYS B 1 90 ? -22.016 -10.703 -3.133 1 89.94 90 LYS B N 1
ATOM 1651 C CA . LYS B 1 90 ? -21.25 -11.773 -2.496 1 89.94 90 LYS B CA 1
ATOM 1652 C C . LYS B 1 90 ? -19.922 -12.008 -3.213 1 89.94 90 LYS B C 1
ATOM 1654 O O . LYS B 1 90 ? -19.906 -12.18 -4.434 1 89.94 90 LYS B O 1
ATOM 1659 N N . ASP B 1 91 ? -18.797 -12.016 -2.488 1 94.25 91 ASP B N 1
ATOM 1660 C CA . ASP B 1 91 ? -17.469 -12 -3.07 1 94.25 91 ASP B CA 1
ATOM 1661 C C . ASP B 1 91 ? -16.688 -13.258 -2.684 1 94.25 91 ASP B C 1
ATOM 1663 O O . ASP B 1 91 ? -15.469 -13.195 -2.471 1 94.25 91 ASP B O 1
ATOM 1667 N N . TYR B 1 92 ? -17.297 -14.359 -2.705 1 93.5 92 TYR B N 1
ATOM 1668 C CA . TYR B 1 92 ? -16.641 -15.562 -2.189 1 93.5 92 TYR B CA 1
ATOM 1669 C C . TYR B 1 92 ? -15.57 -16.047 -3.154 1 93.5 92 TYR B C 1
ATOM 1671 O O . TYR B 1 92 ? -14.406 -16.234 -2.768 1 93.5 92 TYR B O 1
ATOM 1679 N N . VAL B 1 93 ? -15.945 -16.25 -4.43 1 95.44 93 VAL B N 1
ATOM 1680 C CA . VAL B 1 93 ? -15.031 -16.812 -5.418 1 95.44 93 VAL B CA 1
ATOM 1681 C C . VAL B 1 93 ? -13.844 -15.875 -5.613 1 95.44 93 VAL B C 1
ATOM 1683 O O . VAL B 1 93 ? -12.688 -16.297 -5.473 1 95.44 93 VAL B O 1
ATOM 1686 N N . ARG B 1 94 ? -13.992 -14.609 -5.848 1 96.56 94 ARG B N 1
ATOM 1687 C CA . ARG B 1 94 ? -12.914 -13.672 -6.109 1 96.56 94 ARG B CA 1
ATOM 1688 C C . ARG B 1 94 ? -12.008 -13.516 -4.891 1 96.56 94 ARG B C 1
ATOM 1690 O O . ARG B 1 94 ? -10.789 -13.391 -5.023 1 96.56 94 ARG B O 1
ATOM 1697 N N . SER B 1 95 ? -12.68 -13.547 -3.771 1 97 95 SER B N 1
ATOM 1698 C CA . SER B 1 95 ? -11.891 -13.453 -2.551 1 97 95 SER B CA 1
ATOM 1699 C C . SER B 1 95 ? -10.898 -14.609 -2.439 1 97 95 SER B C 1
ATOM 1701 O O . SER B 1 95 ? -9.742 -14.406 -2.057 1 97 95 SER B O 1
ATOM 1703 N N . GLN B 1 96 ? -11.328 -15.797 -2.793 1 96.75 96 GLN B N 1
ATOM 1704 C CA . GLN B 1 96 ? -10.445 -16.969 -2.766 1 96.75 96 GLN B CA 1
ATOM 1705 C C . GLN B 1 96 ? -9.367 -16.859 -3.84 1 96.75 96 GLN B C 1
ATOM 1707 O O . GLN B 1 96 ? -8.211 -17.188 -3.596 1 96.75 96 GLN B O 1
ATOM 1712 N N . GLU B 1 97 ? -9.758 -16.422 -5.008 1 98.12 97 GLU B N 1
ATOM 1713 C CA . GLU B 1 97 ? -8.781 -16.219 -6.074 1 98.12 97 GLU B CA 1
ATOM 1714 C C . GLU B 1 97 ? -7.73 -15.188 -5.668 1 98.12 97 GLU B C 1
ATOM 1716 O O . GLU B 1 97 ? -6.543 -15.359 -5.953 1 98.12 97 GLU B O 1
ATOM 1721 N N . TYR B 1 98 ? -8.172 -14.156 -4.965 1 98.38 98 TYR B N 1
ATOM 1722 C CA . TYR B 1 98 ? -7.254 -13.117 -4.516 1 98.38 98 TYR B CA 1
ATOM 1723 C C . TYR B 1 98 ? -6.238 -13.672 -3.525 1 98.38 98 TYR B C 1
ATOM 1725 O O . TYR B 1 98 ? -5.043 -13.398 -3.629 1 98.38 98 TYR B O 1
ATOM 1733 N N . LYS B 1 99 ? -6.723 -14.406 -2.604 1 97.69 99 LYS B N 1
ATOM 1734 C CA . LYS B 1 99 ? -5.82 -15.023 -1.634 1 97.69 99 LYS B CA 1
ATOM 1735 C C . LYS B 1 99 ? -4.832 -15.961 -2.318 1 97.69 99 LYS B C 1
ATOM 1737 O O . LYS B 1 99 ? -3.646 -15.977 -1.98 1 97.69 99 LYS B O 1
ATOM 1742 N N . TYR B 1 100 ? -5.379 -16.734 -3.246 1 98 100 TYR B N 1
ATOM 1743 C CA . TYR B 1 100 ? -4.531 -17.656 -4.004 1 98 100 TYR B CA 1
ATOM 1744 C C . TYR B 1 100 ? -3.5 -16.891 -4.824 1 98 100 TYR B C 1
ATOM 1746 O O . TYR B 1 100 ? -2.346 -17.312 -4.93 1 98 100 TYR B O 1
ATOM 1754 N N . CYS B 1 101 ? -3.846 -15.789 -5.371 1 98.69 101 CYS B N 1
ATOM 1755 C CA . CYS B 1 101 ? -2.943 -14.898 -6.098 1 98.69 101 CYS B CA 1
ATOM 1756 C C . CYS B 1 101 ? -1.79 -14.453 -5.211 1 98.69 101 CYS B C 1
ATOM 1758 O O . CYS B 1 101 ? -0.624 -14.586 -5.586 1 98.69 101 CYS B O 1
ATOM 1760 N N . MET B 1 102 ? -2.098 -13.984 -4.023 1 98.12 102 MET B N 1
ATOM 1761 C CA . MET B 1 102 ? -1.064 -13.531 -3.096 1 98.12 102 MET B CA 1
ATOM 1762 C C . MET B 1 102 ? -0.159 -14.688 -2.682 1 98.12 102 MET B C 1
ATOM 1764 O O . MET B 1 102 ? 1.056 -14.516 -2.559 1 98.12 102 MET B O 1
ATOM 1768 N N . HIS B 1 103 ? -0.787 -15.812 -2.486 1 97.19 103 HIS B N 1
ATOM 1769 C CA . HIS B 1 103 ? -0.033 -17.016 -2.15 1 97.19 103 HIS B CA 1
ATOM 1770 C C . HIS B 1 103 ? 0.987 -17.344 -3.234 1 97.19 103 HIS B C 1
ATOM 1772 O O . HIS B 1 103 ? 2.166 -17.562 -2.939 1 97.19 103 HIS B O 1
ATOM 1778 N N . ARG B 1 104 ? 0.573 -17.375 -4.457 1 97.38 104 ARG B N 1
ATOM 1779 C CA . ARG B 1 104 ? 1.452 -17.703 -5.574 1 97.38 104 ARG B CA 1
ATOM 1780 C C . ARG B 1 104 ? 2.578 -16.688 -5.699 1 97.38 104 ARG B C 1
ATOM 1782 O O . ARG B 1 104 ? 3.738 -17.047 -5.895 1 97.38 104 ARG B O 1
ATOM 1789 N N . LEU B 1 105 ? 2.254 -15.453 -5.523 1 97.5 105 LEU B N 1
ATOM 1790 C CA . LEU B 1 105 ? 3.266 -14.406 -5.629 1 97.5 105 LEU B CA 1
ATOM 1791 C C . LEU B 1 105 ? 4.316 -14.555 -4.535 1 97.5 105 LEU B C 1
ATOM 1793 O O . LEU B 1 105 ? 5.516 -14.406 -4.793 1 97.5 105 LEU B O 1
ATOM 1797 N N . SER B 1 106 ? 3.91 -14.844 -3.336 1 96.31 106 SER B N 1
ATOM 1798 C CA . SER B 1 106 ? 4.844 -14.977 -2.221 1 96.31 106 SER B CA 1
ATOM 1799 C C . SER B 1 106 ? 5.832 -16.109 -2.459 1 96.31 106 SER B C 1
ATOM 1801 O O . SER B 1 106 ? 6.926 -16.125 -1.888 1 96.31 106 SER B O 1
ATOM 1803 N N . LEU B 1 107 ? 5.484 -16.984 -3.307 1 96 107 LEU B N 1
ATOM 1804 C CA . LEU B 1 107 ? 6.352 -18.109 -3.637 1 96 107 LEU B CA 1
ATOM 1805 C C . LEU B 1 107 ? 7.117 -17.844 -4.93 1 96 107 LEU B C 1
ATOM 1807 O O . LEU B 1 107 ? 7.926 -18.672 -5.355 1 96 107 LEU B O 1
ATOM 1811 N N . GLY B 1 108 ? 6.832 -16.781 -5.574 1 94.62 108 GLY B N 1
ATOM 1812 C CA . GLY B 1 108 ? 7.488 -16.469 -6.836 1 94.62 108 GLY B CA 1
ATOM 1813 C C . GLY B 1 108 ? 6.953 -17.281 -8.008 1 94.62 108 GLY B C 1
ATOM 1814 O O . GLY B 1 108 ? 7.672 -17.531 -8.977 1 94.62 108 GLY B O 1
ATOM 1815 N N . GLU B 1 109 ? 5.734 -17.656 -7.879 1 95.81 109 GLU B N 1
ATOM 1816 C CA . GLU B 1 109 ? 5.137 -18.5 -8.906 1 95.81 109 GLU B CA 1
ATOM 1817 C C . GLU B 1 109 ? 4.324 -17.672 -9.898 1 95.81 109 GLU B C 1
ATOM 1819 O O . GLU B 1 109 ? 3.971 -16.531 -9.617 1 95.81 109 GLU B O 1
ATOM 1824 N N . SER B 1 110 ? 4.039 -18.297 -11.023 1 96.25 110 SER B N 1
ATOM 1825 C CA . SER B 1 110 ? 3.219 -17.656 -12.047 1 96.25 110 SER B CA 1
ATOM 1826 C C . SER B 1 110 ? 1.767 -17.547 -11.594 1 96.25 110 SER B C 1
ATOM 1828 O O . SER B 1 110 ? 1.297 -18.344 -10.781 1 96.25 110 SER B O 1
ATOM 183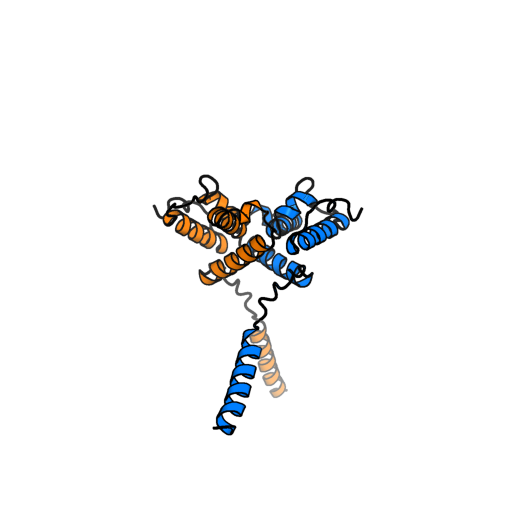0 N N . LEU B 1 111 ? 1.141 -16.562 -12.219 1 97.75 111 LEU B N 1
ATOM 1831 C CA . LEU B 1 111 ? -0.252 -16.328 -11.852 1 97.75 111 LEU B CA 1
ATOM 1832 C C . LEU B 1 111 ? -1.194 -16.969 -12.859 1 97.75 111 LEU B C 1
ATOM 1834 O O . LEU B 1 111 ? -2.412 -16.812 -12.781 1 97.75 111 LEU B O 1
ATOM 1838 N N . ASP B 1 112 ? -0.6 -17.719 -13.742 1 97 112 ASP B N 1
ATOM 1839 C CA . ASP B 1 112 ? -1.423 -18.422 -14.727 1 97 112 ASP B CA 1
ATOM 1840 C C . ASP B 1 112 ? -2.43 -19.344 -14.039 1 97 112 ASP B C 1
ATOM 1842 O O . ASP B 1 112 ? -2.064 -20.109 -13.148 1 97 112 ASP B O 1
ATOM 1846 N N . GLY B 1 113 ? -3.697 -19.188 -14.422 1 96.19 113 GLY B N 1
ATOM 1847 C CA . GLY B 1 113 ? -4.73 -20.094 -13.945 1 96.19 113 GLY B CA 1
ATOM 1848 C C . GLY B 1 113 ? -5.293 -19.688 -12.594 1 96.19 113 GLY B C 1
ATOM 1849 O O . GLY B 1 113 ? -6.062 -20.438 -12 1 96.19 113 GLY B O 1
ATOM 1850 N N . VAL B 1 114 ? -4.926 -18.594 -12.086 1 97.38 114 VAL B N 1
ATOM 1851 C CA . VAL B 1 114 ? -5.457 -18.141 -10.805 1 97.38 114 VAL B CA 1
ATOM 1852 C C . VAL B 1 114 ? -6.926 -17.75 -10.961 1 97.38 114 VAL B C 1
ATOM 1854 O O . VAL B 1 114 ? -7.777 -18.203 -10.188 1 97.38 114 VAL B O 1
ATOM 1857 N N . ARG B 1 115 ? -7.117 -16.891 -11.914 1 94.88 115 ARG B N 1
ATOM 1858 C CA . ARG B 1 115 ? -8.508 -16.516 -12.18 1 94.88 115 ARG B CA 1
ATOM 1859 C C . ARG B 1 115 ? -9.289 -17.703 -12.719 1 94.88 115 ARG B C 1
ATOM 1861 O O . ARG B 1 115 ? -8.844 -18.391 -13.648 1 94.88 115 ARG B O 1
ATOM 1868 N N . GLY B 1 116 ? -10.391 -18.016 -12.156 1 92.81 116 GLY B N 1
ATOM 1869 C CA . GLY B 1 116 ? -11.211 -19.141 -12.57 1 92.81 116 GLY B CA 1
ATOM 1870 C C . GLY B 1 116 ? -10.906 -20.422 -11.812 1 92.81 116 GLY B C 1
ATOM 1871 O O . GLY B 1 116 ? -11.594 -21.422 -11.984 1 92.81 116 GLY B O 1
ATOM 1872 N N . SER B 1 117 ? -9.977 -20.391 -10.961 1 93.81 117 SER B N 1
ATOM 1873 C CA . SER B 1 117 ? -9.531 -21.609 -10.281 1 93.81 117 SER B CA 1
ATOM 1874 C C . SER B 1 117 ? -10.547 -22.062 -9.242 1 93.81 117 SER B C 1
ATOM 1876 O O . SER B 1 117 ? -10.484 -23.188 -8.758 1 93.81 117 SER B O 1
ATOM 1878 N N . PHE B 1 118 ? -11.438 -21.297 -8.883 1 91.69 118 PHE B N 1
ATOM 1879 C CA . PHE B 1 118 ? -12.383 -21.641 -7.828 1 91.69 118 PHE B CA 1
ATOM 1880 C C . PHE B 1 118 ? -13.812 -21.594 -8.344 1 91.69 118 PHE B C 1
ATOM 1882 O O . PHE B 1 118 ? -14.766 -21.547 -7.555 1 91.69 118 PHE B O 1
ATOM 1889 N N . ASP B 1 119 ? -13.898 -21.422 -9.617 1 82.38 119 ASP B N 1
ATOM 1890 C CA . ASP B 1 119 ? -15.234 -21.438 -10.195 1 82.38 119 ASP B CA 1
ATOM 1891 C C . ASP B 1 119 ? -15.922 -22.781 -9.953 1 82.38 119 ASP B C 1
ATOM 1893 O O . ASP B 1 119 ? -15.25 -23.812 -9.836 1 82.38 119 ASP B O 1
#

Solvent-accessible surface area (backbone atoms only — not comparable to full-atom values): 13345 Å² total; per-residue (Å²): 122,71,70,64,50,56,56,48,51,52,48,50,51,53,51,55,63,63,59,60,64,68,80,63,74,70,72,70,66,60,66,48,70,68,55,52,50,52,50,38,50,52,31,48,52,41,44,74,36,38,33,59,34,69,69,32,69,72,40,70,44,40,30,48,48,44,30,44,36,64,62,18,45,49,41,27,53,74,66,27,63,89,59,59,74,51,86,92,60,86,59,66,57,57,50,52,35,39,52,50,39,51,32,31,27,34,56,71,46,74,70,79,66,35,77,72,65,68,112,126,66,68,65,48,55,56,48,51,54,49,51,53,53,51,55,64,64,59,61,63,70,78,64,74,70,70,69,62,60,66,48,72,67,55,50,52,52,50,39,50,50,30,49,52,41,44,73,36,37,32,60,33,70,69,33,68,72,40,72,46,40,30,48,48,46,29,46,36,64,63,19,46,49,40,27,53,73,66,27,63,91,60,59,75,52,84,94,60,86,58,64,57,57,50,51,35,39,52,51,38,51,32,31,27,34,56,71,45,75,68,78,67,34,76,72,65,68,111

Sequence (238 aa):
MAAIHKTLVFLIWAVIICSVEVLAKTSPRPISDTEVRQRKQNCYSDIELGYWGKQCKSSMVAKENCALKCLSPTCYELIYESDPLEEGEKDYVRSQEYKYCMHRLSLGESLDGVRGSFDMAAIHKTLVFLIWAVIICSVEVLAKTSPRPISDTEVRQRKQNCYSDIELGYWGKQCKSSMVAKENCALKCLSPTCYELIYESDPLEEGEKDYVRSQEYKYCMHRLSLGESLDGVRGSFD

pLDDT: mean 88.68, std 15.45, range [39.5, 98.88]

Secondary structure (DSSP, 8-state):
-HHHHHHHHHHHHHHHHHH--------PPPPPHHHHHHHHHHHHHHHHTTTT-GGGGSSHHHHHHHHHHHH-HHHHHHHTTTS---TT---HHHHHHHHHHHHHHHTT---TT-TTTT-/--HHHHHHHHHHHHHHHHH---------PPPPHHHHHHHHHHHHHHHHTTTT-GGGGSSHHHHHHHHHHHH-HHHHHHHTTTS---TT---HHHHHHHHHHHHHHHTT---TT-TTTT-

InterPro domains:
  IPR031985 Protein of unknown function DUF4787 [PF16029] (33-101)
  IPR031985 Protein of unknown function DUF4787 [PTHR35455] (1-114)

Radius of gyration: 26.68 Å; Cα contacts (8 Å, |Δi|>4): 217; chains: 2; bounding box: 83×60×74 Å